Protein AF-A0A1F3X699-F1 (afdb_monomer)

Secondary structure (DSSP, 8-state):
---------------------------------------PPPPPPEEEEEEE-TT-TT-BTTTTSSSSEEEETTEEEEEEE-SSS-B--EETTSS-B---B-TT-EEEEEE-S-EEEEEE-TTT-TTTBEEEEEEEPP----PPPPPP-PPP---------------PPP-TT-EEEEEE-TTGGG-SS-SSSSSSEEEETTEEEEEEE-SSS-B--EETTSS-B---B-TT-EEEEEE-S-EEEEEE-SS---TT-EEEEEEE-

Foldseek 3Di:
DDDDDDDDDDDDDDDDDDDDDDDDDDDDDDPDDPDPPPDPPDPDQAEAEWEQAAPLQQPQAPRGPDAAAEEEARHKYKYFYQYQDWWWWAWPVRPDIPPIHHHGRMDIDHHRFFDKIKTFTPVRDNRGGIHIYGYDHDPPDDPPDPPDDDDDDDDDDDDDDDDPDDDDDAPQAAEAEWEQAEPNVPDQAARRPDAAAEDEANYKYKYFYCYQQWWWWAWPVRPDIPDIAHHGGMDIDTHNGAAKTKTATPVDPPPRRIGIYGYDD

Solvent-accessible surface area (backbone atoms only — not comparable to full-atom values): 16297 Å² total; per-residue (Å²): 135,84,90,82,80,88,83,85,86,82,87,92,80,91,89,85,85,90,78,89,85,87,86,82,94,73,94,74,91,71,96,80,78,78,88,74,76,73,76,74,76,77,75,76,79,47,74,46,81,37,48,27,45,67,73,28,87,66,43,18,58,53,18,42,45,70,57,69,36,76,45,44,46,54,29,29,41,32,42,33,29,59,20,91,58,74,43,40,55,27,34,76,86,64,86,44,68,60,54,84,29,47,60,75,31,71,44,73,53,68,40,72,56,52,34,78,47,51,29,22,20,80,88,66,35,59,86,24,20,21,40,36,40,35,26,38,74,69,88,74,83,72,78,78,76,76,77,83,86,78,85,88,83,85,84,84,89,85,84,90,78,86,80,76,72,78,78,78,72,75,58,75,65,38,77,45,81,44,58,36,49,66,63,51,95,78,51,92,55,62,46,60,50,66,67,66,34,81,42,44,46,36,25,27,41,31,44,33,28,63,14,91,58,63,40,33,55,26,33,76,82,64,85,45,67,58,55,80,33,45,57,76,33,69,46,73,51,66,39,79,50,59,46,76,51,46,29,31,30,82,81,47,89,56,93,47,49,37,36,31,41,30,28,40,129

Structure (mmCIF, N/CA/C/O backbone):
data_AF-A0A1F3X699-F1
#
_entry.id   AF-A0A1F3X699-F1
#
loop_
_atom_site.group_PDB
_atom_site.id
_atom_site.type_symbol
_atom_site.label_atom_id
_atom_site.label_alt_id
_atom_site.label_comp_id
_atom_site.label_asym_id
_atom_site.label_entity_id
_atom_site.label_seq_id
_atom_site.pdbx_PDB_ins_code
_atom_site.Cartn_x
_atom_site.Cartn_y
_atom_site.Cartn_z
_atom_site.occupancy
_atom_site.B_iso_or_equiv
_atom_site.auth_seq_id
_atom_site.auth_comp_id
_atom_site.auth_asym_id
_atom_site.auth_atom_id
_atom_site.pdbx_PDB_model_num
ATOM 1 N N . MET A 1 1 ? -5.443 -6.740 71.012 1.00 43.75 1 MET A N 1
ATOM 2 C CA . MET A 1 1 ? -6.367 -5.618 71.297 1.00 43.75 1 MET A CA 1
ATOM 3 C C . MET A 1 1 ? -7.448 -5.619 70.221 1.00 43.75 1 MET A C 1
ATOM 5 O O . MET A 1 1 ? -7.167 -6.036 69.109 1.00 43.75 1 MET A O 1
ATOM 9 N N . ARG A 1 2 ? -8.689 -5.322 70.602 1.00 45.56 2 ARG A N 1
ATOM 10 C CA . ARG A 1 2 ? -9.937 -5.766 69.959 1.00 45.56 2 ARG A CA 1
ATOM 11 C C . ARG A 1 2 ? -10.228 -5.116 68.597 1.00 45.56 2 ARG A C 1
ATOM 13 O O . ARG A 1 2 ? -9.990 -3.928 68.422 1.00 45.56 2 ARG A O 1
ATOM 20 N N . LEU A 1 3 ? -10.826 -5.915 67.703 1.00 45.59 3 LEU A N 1
ATOM 21 C CA . LEU A 1 3 ? -11.549 -5.487 66.502 1.00 45.59 3 LEU A CA 1
ATOM 22 C C . LEU A 1 3 ? -12.633 -4.455 66.853 1.00 45.59 3 LEU A C 1
ATOM 24 O O . LEU A 1 3 ? -13.361 -4.662 67.826 1.00 45.59 3 LEU A O 1
ATOM 28 N N . PHE A 1 4 ? -12.839 -3.449 65.997 1.00 51.88 4 PHE A N 1
ATOM 29 C CA . PHE A 1 4 ? -14.112 -2.730 65.933 1.00 51.88 4 PHE A CA 1
ATOM 30 C C . PHE A 1 4 ? -14.782 -2.895 64.569 1.00 51.88 4 PHE A C 1
ATOM 32 O O . PHE A 1 4 ? -14.181 -2.759 63.507 1.00 51.88 4 PHE A O 1
ATOM 39 N N . ARG A 1 5 ? -16.052 -3.286 64.679 1.00 54.12 5 ARG A N 1
ATOM 40 C CA . ARG A 1 5 ? -17.018 -3.636 63.644 1.00 54.12 5 ARG A CA 1
ATOM 41 C C . ARG A 1 5 ? -17.548 -2.402 62.905 1.00 54.12 5 ARG A C 1
ATOM 43 O O . ARG A 1 5 ? -17.721 -1.343 63.498 1.00 54.12 5 ARG A O 1
ATOM 50 N N . ARG A 1 6 ? -17.919 -2.642 61.643 1.00 56.91 6 ARG A N 1
ATOM 51 C CA . ARG A 1 6 ? -18.901 -1.904 60.826 1.00 56.91 6 ARG A CA 1
ATOM 52 C C . ARG A 1 6 ? -20.195 -1.585 61.592 1.00 56.91 6 ARG A C 1
ATOM 54 O O . ARG A 1 6 ? -20.671 -2.443 62.332 1.00 56.91 6 ARG A O 1
ATOM 61 N N . CYS A 1 7 ? -20.843 -0.469 61.248 1.00 48.25 7 CYS A N 1
ATOM 62 C CA . CYS A 1 7 ? -22.294 -0.454 61.030 1.00 48.25 7 CYS A CA 1
ATOM 63 C C . CYS A 1 7 ? -22.717 0.740 60.154 1.00 48.25 7 CYS A C 1
ATOM 65 O O . CYS A 1 7 ? -22.530 1.891 60.534 1.00 48.25 7 CYS A O 1
ATOM 67 N N . LEU A 1 8 ? -23.286 0.428 58.991 1.00 49.09 8 LEU A N 1
ATOM 68 C CA . LEU A 1 8 ? -24.139 1.295 58.180 1.00 49.09 8 LEU A CA 1
ATOM 69 C C . LEU A 1 8 ? -25.596 0.937 58.533 1.00 49.09 8 LEU A C 1
ATOM 71 O O . LEU A 1 8 ? -25.882 -0.249 58.719 1.00 49.09 8 LEU A O 1
ATOM 75 N N . PRO A 1 9 ? -26.524 1.897 58.542 1.00 56.22 9 PRO A N 1
ATOM 76 C CA . PRO A 1 9 ? -27.848 1.672 57.959 1.00 56.22 9 PRO A CA 1
ATOM 77 C C . PRO A 1 9 ? -28.148 2.815 56.967 1.00 56.22 9 PRO A C 1
ATOM 79 O O . PRO A 1 9 ? -27.576 3.892 57.072 1.00 56.22 9 PRO A O 1
ATOM 82 N N . GLY A 1 10 ? -28.977 2.690 55.940 1.00 43.31 10 GLY A N 1
ATOM 83 C CA . GLY A 1 10 ? -30.126 1.818 55.733 1.00 43.31 10 GLY A CA 1
ATOM 84 C C . GLY A 1 10 ? -31.194 2.675 55.039 1.00 43.31 10 GLY A C 1
ATOM 85 O O . GLY A 1 10 ? -31.438 3.803 55.447 1.00 43.31 10 GLY A O 1
ATOM 86 N N . PHE A 1 11 ? -31.727 2.156 53.940 1.00 45.09 11 PHE A N 1
ATOM 87 C CA . PHE A 1 11 ? -32.544 2.801 52.905 1.00 45.09 11 PHE A CA 1
ATOM 88 C C . PHE A 1 11 ? -34.035 2.987 53.297 1.00 45.09 11 PHE A C 1
ATOM 90 O O . PHE A 1 11 ? -34.457 2.457 54.320 1.00 45.09 11 PHE A O 1
ATOM 97 N N . LEU A 1 12 ? -34.806 3.591 52.369 1.00 41.25 12 LEU A N 1
ATOM 98 C CA . LEU A 1 12 ? -36.282 3.646 52.172 1.00 41.25 12 LEU A CA 1
ATOM 99 C C . LEU A 1 12 ? -37.040 4.896 52.672 1.00 41.25 12 LEU A C 1
ATOM 101 O O . LEU A 1 12 ? -36.742 5.412 53.737 1.00 41.25 12 LEU A O 1
ATOM 105 N N . LEU A 1 13 ? -38.153 5.347 52.070 1.00 37.81 13 LEU A N 1
ATOM 106 C CA . LEU A 1 13 ? -38.660 5.491 50.686 1.00 37.81 13 LEU A CA 1
ATOM 107 C C . LEU A 1 13 ? -39.997 6.281 50.814 1.00 37.81 13 LEU A C 1
ATOM 109 O O . LEU A 1 13 ? -40.816 5.935 51.657 1.00 37.81 13 LEU A O 1
ATOM 113 N N . THR A 1 14 ? -40.175 7.326 49.995 1.00 44.59 14 THR A N 1
ATOM 114 C CA . THR A 1 14 ? -41.406 7.938 49.410 1.00 44.59 14 THR A CA 1
ATOM 115 C C . THR A 1 14 ? -42.789 7.916 50.096 1.00 44.59 14 THR A C 1
ATOM 117 O O . THR A 1 14 ? -43.320 6.850 50.388 1.00 44.59 14 THR A O 1
ATOM 120 N N . ALA A 1 15 ? -43.484 9.069 50.044 1.00 35.66 15 ALA A N 1
ATOM 121 C CA . ALA A 1 15 ? -44.843 9.207 49.475 1.00 35.66 15 ALA A CA 1
ATOM 122 C C . ALA A 1 15 ? -45.236 10.697 49.309 1.00 35.66 15 ALA A C 1
ATOM 124 O O . ALA A 1 15 ? -45.305 11.420 50.299 1.00 35.66 15 ALA A O 1
ATOM 125 N N . MET A 1 16 ? -45.552 11.158 48.089 1.00 42.12 16 MET A N 1
ATOM 126 C CA . MET A 1 16 ? -46.335 12.388 47.886 1.00 42.12 16 MET A CA 1
ATOM 127 C C . MET A 1 16 ? -47.361 12.231 46.752 1.00 42.12 16 MET A C 1
ATOM 129 O O . MET A 1 16 ? -47.028 12.049 45.588 1.00 42.12 16 MET A O 1
ATOM 133 N N . LEU A 1 17 ? -48.608 12.246 47.220 1.00 44.84 17 LEU A N 1
ATOM 134 C CA . LEU A 1 17 ? -49.913 12.608 46.669 1.00 44.84 17 LEU A CA 1
ATOM 135 C C . LEU A 1 17 ? -50.069 12.971 45.174 1.00 44.84 17 LEU A C 1
ATOM 137 O O . LEU A 1 17 ? -49.459 13.901 44.655 1.00 44.84 17 LEU A O 1
ATOM 141 N N . VAL A 1 18 ? -51.036 12.285 44.557 1.00 45.62 18 VAL A N 1
ATOM 142 C CA . VAL A 1 18 ? -51.640 12.524 43.238 1.00 45.62 18 VAL A CA 1
ATOM 143 C C . VAL A 1 18 ? -52.656 13.669 43.308 1.00 45.62 18 VAL A C 1
ATOM 145 O O . VAL A 1 18 ? -53.496 13.680 44.206 1.00 45.62 18 VAL A O 1
ATOM 148 N N . LEU A 1 19 ? -52.676 14.545 42.299 1.00 43.56 19 LEU A N 1
ATOM 149 C CA . LEU A 1 19 ? -53.891 15.249 41.881 1.00 43.56 19 LEU A CA 1
ATOM 150 C C . LEU A 1 19 ? -54.056 15.120 40.365 1.00 43.56 19 LEU A C 1
ATOM 152 O O . LEU A 1 19 ? -53.201 15.535 39.586 1.00 43.56 19 LEU A O 1
ATOM 156 N N . ALA A 1 20 ? -55.172 14.509 39.978 1.00 44.53 20 ALA A N 1
ATOM 157 C CA . ALA A 1 20 ? -55.678 14.466 38.620 1.00 44.53 20 ALA A CA 1
ATOM 158 C C . ALA A 1 20 ? -56.293 15.823 38.248 1.00 44.53 20 ALA A C 1
ATOM 160 O O . ALA A 1 20 ? -56.991 16.425 39.065 1.00 44.53 20 ALA A O 1
ATOM 161 N N . ASN A 1 21 ? -56.108 16.256 37.001 1.00 40.91 21 ASN A N 1
ATOM 162 C CA . ASN A 1 21 ? -56.998 17.227 36.376 1.00 40.91 21 ASN A CA 1
ATOM 163 C C . ASN A 1 21 ? -57.367 16.751 34.966 1.00 40.91 21 ASN A C 1
ATOM 165 O O . ASN A 1 21 ? -56.495 16.419 34.167 1.00 40.91 21 ASN A O 1
ATOM 169 N N . CYS A 1 22 ? -58.672 16.693 34.708 1.00 53.81 22 CYS A N 1
ATOM 170 C CA . CYS A 1 22 ? -59.282 16.342 33.430 1.00 53.81 22 CYS A CA 1
ATOM 171 C C . CYS A 1 22 ? -59.642 17.614 32.653 1.00 53.81 22 CYS A C 1
ATOM 173 O O . CYS A 1 22 ? -60.060 18.596 33.264 1.00 53.81 22 CYS A O 1
ATOM 175 N N . GLY A 1 23 ? -59.627 17.540 31.320 1.00 37.41 23 GLY A N 1
ATOM 176 C CA . GLY A 1 23 ? -60.547 18.325 30.494 1.00 37.41 23 GLY A CA 1
ATOM 177 C C . GLY A 1 23 ? -59.982 18.839 29.172 1.00 37.41 23 GLY A C 1
ATOM 178 O O . GLY A 1 23 ? -59.090 19.679 29.175 1.00 37.41 23 GLY A O 1
ATOM 179 N N . GLY A 1 24 ? -60.613 18.422 28.068 1.00 38.22 24 GLY A N 1
ATOM 180 C CA . GLY A 1 24 ? -60.841 19.302 26.918 1.00 38.22 24 GLY A CA 1
ATOM 181 C C . GLY A 1 24 ? -60.379 18.785 25.560 1.00 38.22 24 GLY A C 1
ATOM 182 O O . GLY A 1 24 ? -59.315 19.173 25.093 1.00 38.22 24 GLY A O 1
ATOM 183 N N . ASP A 1 25 ? -61.229 18.001 24.894 1.00 48.62 25 ASP A N 1
ATOM 184 C CA . ASP A 1 25 ? -61.185 17.786 23.446 1.00 48.62 25 ASP A CA 1
ATOM 185 C C . ASP A 1 25 ? -61.426 19.104 22.693 1.00 48.62 25 ASP A C 1
ATOM 187 O O . ASP A 1 25 ? -62.494 19.711 22.807 1.00 48.62 25 ASP A O 1
ATOM 191 N N . VAL A 1 26 ? -60.466 19.515 21.862 1.00 45.91 26 VAL A N 1
ATOM 192 C CA . VAL A 1 26 ? -60.706 20.440 20.748 1.00 45.91 26 VAL A CA 1
ATOM 193 C C . VAL A 1 26 ? -60.038 19.866 19.508 1.00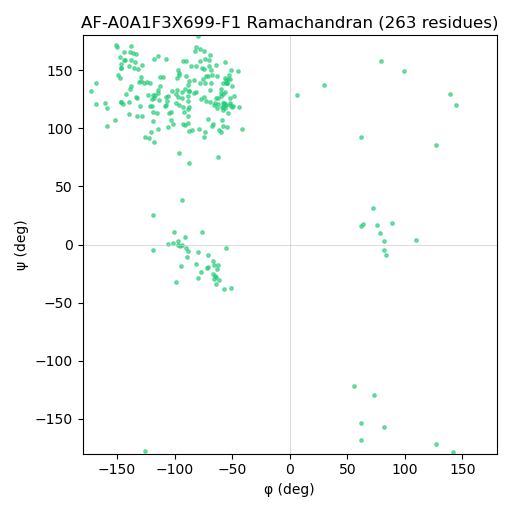 45.91 26 VAL A C 1
ATOM 195 O O . VAL A 1 26 ? -58.817 19.829 19.385 1.00 45.91 26 VAL A O 1
ATOM 198 N N . VAL A 1 27 ? -60.876 19.434 18.570 1.00 51.06 27 VAL A N 1
ATOM 199 C CA . VAL A 1 27 ? -60.492 19.117 17.197 1.00 51.06 27 VAL A CA 1
ATOM 200 C C . VAL A 1 27 ? -60.076 20.423 16.521 1.00 51.06 27 VAL A C 1
ATOM 202 O O . VAL A 1 27 ? -60.929 21.226 16.146 1.00 51.06 27 VAL A O 1
ATOM 205 N N . GLN A 1 28 ? -58.773 20.642 16.356 1.00 38.31 28 GLN A N 1
ATOM 206 C CA . GLN A 1 28 ? -58.257 21.569 15.352 1.00 38.31 28 GLN A CA 1
ATOM 207 C C . GLN A 1 28 ? -57.469 20.779 14.316 1.00 38.31 28 GLN A C 1
ATOM 209 O O . GLN A 1 28 ? -56.323 20.389 14.507 1.00 38.31 28 GLN A O 1
ATOM 214 N N . ASN A 1 29 ? -58.155 20.531 13.205 1.00 47.22 29 ASN A N 1
ATOM 215 C CA . ASN A 1 29 ? -57.548 20.205 11.934 1.00 47.22 29 ASN A CA 1
ATOM 216 C C . ASN A 1 29 ? -56.806 21.453 11.431 1.00 47.22 29 ASN A C 1
ATOM 218 O O . ASN A 1 29 ? -57.437 22.384 10.931 1.00 47.22 29 ASN A O 1
ATOM 222 N N . THR A 1 30 ? -55.483 21.470 11.572 1.00 37.91 30 THR A N 1
ATOM 223 C CA . THR A 1 30 ? -54.604 22.406 10.865 1.00 37.91 30 THR A CA 1
ATOM 224 C C . THR A 1 30 ? -53.591 21.608 10.060 1.00 37.91 30 THR A C 1
ATOM 226 O O . THR A 1 30 ? -52.520 21.246 10.542 1.00 37.91 30 THR A O 1
ATOM 229 N N . ASN A 1 31 ? -53.960 21.341 8.809 1.00 47.88 31 ASN A N 1
ATOM 230 C CA . ASN A 1 31 ? -53.023 21.062 7.730 1.00 47.88 31 ASN A CA 1
ATOM 231 C C . ASN A 1 31 ? -52.093 22.274 7.561 1.00 47.88 31 ASN A C 1
ATOM 233 O O . ASN A 1 31 ? -52.469 23.231 6.890 1.00 47.88 31 ASN A O 1
ATOM 237 N N . THR A 1 32 ? -50.903 22.227 8.157 1.00 47.75 32 THR A N 1
ATOM 238 C CA . THR A 1 32 ? -49.747 23.059 7.783 1.00 47.75 32 THR A CA 1
ATOM 239 C C . THR A 1 32 ? -48.460 22.403 8.279 1.00 47.75 32 THR A C 1
ATOM 241 O O . THR A 1 32 ? -48.118 22.515 9.453 1.00 47.75 32 THR A O 1
ATOM 244 N N . GLY A 1 33 ? -47.734 21.761 7.369 1.00 39.28 33 GLY A N 1
ATOM 245 C CA . GLY A 1 33 ? -46.325 21.409 7.517 1.00 39.28 33 GLY A CA 1
ATOM 246 C C . GLY A 1 33 ? -45.750 21.152 6.121 1.00 39.28 33 GLY A C 1
ATOM 247 O O . GLY A 1 33 ? -46.336 20.339 5.406 1.00 39.28 33 GLY A O 1
ATOM 248 N N . PRO A 1 34 ? -44.708 21.876 5.673 1.00 50.81 34 PRO A N 1
ATOM 249 C CA . PRO A 1 34 ? -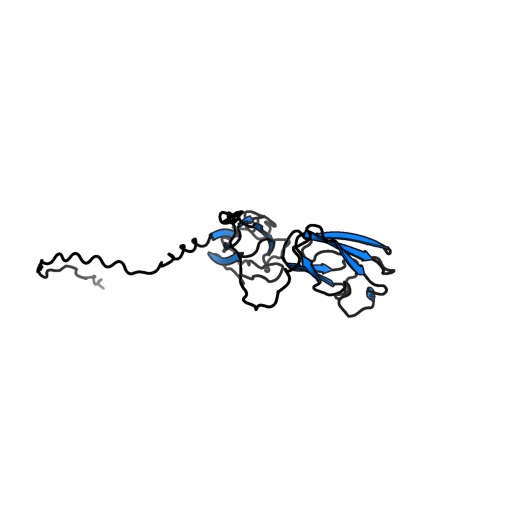43.992 21.513 4.458 1.00 50.81 34 PRO A CA 1
ATOM 250 C C . PRO A 1 34 ? -43.226 20.213 4.718 1.00 50.81 34 PRO A C 1
ATOM 252 O O . PRO A 1 34 ? -42.844 19.953 5.857 1.00 50.81 34 PRO A O 1
ATOM 255 N N . ASP A 1 35 ? -43.032 19.419 3.670 1.00 46.97 35 ASP A N 1
ATOM 256 C CA . ASP A 1 35 ? -42.268 18.174 3.664 1.00 46.97 35 ASP A CA 1
ATOM 257 C C . ASP A 1 35 ? -40.961 18.284 4.471 1.00 46.97 35 ASP A C 1
ATOM 259 O O . ASP A 1 35 ? -39.944 18.789 3.993 1.00 46.97 35 ASP A O 1
ATOM 263 N N . GLU A 1 36 ? -40.981 17.784 5.707 1.00 50.12 36 GLU A N 1
ATOM 264 C CA . GLU A 1 36 ? -39.773 17.385 6.413 1.00 50.12 36 GLU A CA 1
ATOM 265 C C . GLU A 1 36 ? -39.351 16.072 5.759 1.00 50.12 36 GLU A C 1
ATOM 267 O O . GLU A 1 36 ? -39.871 15.000 6.073 1.00 50.12 36 GLU A O 1
ATOM 272 N N . ALA A 1 37 ? -38.480 16.176 4.753 1.00 50.44 37 ALA A N 1
ATOM 273 C CA . ALA A 1 37 ? -37.758 15.030 4.234 1.00 50.44 37 ALA A CA 1
ATOM 274 C C . ALA A 1 37 ? -37.054 14.382 5.429 1.00 50.44 37 ALA A C 1
ATOM 276 O O . ALA A 1 37 ? -36.055 14.906 5.919 1.00 50.44 37 ALA A O 1
ATOM 277 N N . GLY A 1 38 ? -37.641 13.296 5.939 1.00 42.19 38 GLY A N 1
ATOM 278 C CA . GLY A 1 38 ? -37.075 12.532 7.035 1.00 42.19 38 GLY A CA 1
ATOM 279 C C . GLY A 1 38 ? -35.640 12.189 6.678 1.00 42.19 38 GLY A C 1
ATOM 280 O O . GLY A 1 38 ? -35.385 11.573 5.643 1.00 42.19 38 GLY A O 1
ATOM 281 N N . GLU A 1 39 ? -34.710 12.648 7.506 1.00 44.06 39 GLU A N 1
ATOM 282 C CA . GLU A 1 39 ? -33.303 12.305 7.399 1.00 44.06 39 GLU A CA 1
ATOM 283 C C . GLU A 1 39 ? -33.214 10.778 7.392 1.00 44.06 39 GLU A C 1
ATOM 285 O O . GLU A 1 39 ? -33.609 10.114 8.356 1.00 44.06 39 GLU A O 1
ATOM 290 N N . VAL A 1 40 ? -32.801 10.206 6.258 1.00 49.16 40 VAL A N 1
ATOM 291 C CA . VAL A 1 40 ? -32.580 8.764 6.162 1.00 49.16 40 VAL A CA 1
ATOM 292 C C . VAL A 1 40 ? -31.544 8.446 7.238 1.00 49.16 40 VAL A C 1
ATOM 294 O O . VAL A 1 40 ? -30.459 9.029 7.190 1.00 49.16 40 VAL A O 1
ATOM 297 N N . PRO A 1 41 ? -31.858 7.605 8.242 1.00 47.84 41 PRO A N 1
ATOM 298 C CA . PRO A 1 41 ? -30.926 7.350 9.325 1.00 47.84 41 PRO A CA 1
ATOM 299 C C . PRO A 1 41 ? -29.630 6.823 8.718 1.00 47.84 41 PRO A C 1
ATOM 301 O O . PRO A 1 41 ? -29.645 5.821 8.000 1.00 47.84 41 PRO A O 1
ATOM 304 N N . ASN A 1 42 ? -28.528 7.531 8.980 1.00 50.69 42 ASN A N 1
ATOM 305 C CA . ASN A 1 42 ? -27.202 7.114 8.549 1.00 50.69 42 ASN A CA 1
ATOM 306 C C . ASN A 1 42 ? -26.994 5.661 9.010 1.00 50.69 42 ASN A C 1
ATOM 308 O O . ASN A 1 42 ? -27.149 5.400 10.212 1.00 50.69 42 ASN A O 1
ATOM 312 N N . PRO A 1 43 ? -26.716 4.705 8.103 1.00 58.78 43 PRO A N 1
ATOM 313 C CA . PRO A 1 43 ? -26.476 3.332 8.511 1.00 58.78 43 PRO A CA 1
ATOM 314 C C . PRO A 1 43 ? -25.363 3.304 9.560 1.00 58.78 43 PRO A C 1
ATOM 316 O O . PRO A 1 43 ? -24.387 4.054 9.480 1.00 58.78 43 PRO A O 1
ATOM 319 N N . ALA A 1 44 ? -25.541 2.472 10.587 1.00 57.69 44 ALA A N 1
ATOM 320 C CA . ALA A 1 44 ? -24.531 2.313 11.622 1.00 57.69 44 ALA A CA 1
ATOM 321 C C . ALA A 1 44 ? -23.191 1.916 10.970 1.00 57.69 44 ALA A C 1
ATOM 323 O O . ALA A 1 44 ? -23.201 1.096 10.048 1.00 57.69 44 ALA A O 1
ATOM 324 N N . PRO A 1 45 ? -22.054 2.473 11.425 1.00 69.38 45 PRO A N 1
ATOM 325 C CA . PRO A 1 45 ? -20.755 2.152 10.847 1.00 69.38 45 PRO A CA 1
ATOM 326 C C . PRO A 1 45 ? -20.497 0.645 10.935 1.00 69.38 45 PRO A C 1
ATOM 328 O O . PRO A 1 45 ? -20.652 0.040 12.000 1.00 69.38 45 PRO A O 1
ATOM 331 N N . ILE A 1 46 ? -20.120 0.037 9.809 1.00 82.88 46 ILE A N 1
ATOM 332 C CA . ILE A 1 46 ? -19.747 -1.377 9.747 1.00 82.88 46 ILE A CA 1
ATOM 333 C C . ILE A 1 46 ? -18.381 -1.513 10.418 1.00 82.88 46 ILE A C 1
ATOM 335 O O . ILE A 1 46 ? -17.431 -0.848 10.012 1.00 82.88 46 ILE A O 1
ATOM 339 N N . VAL A 1 47 ? -18.275 -2.359 11.447 1.00 91.81 47 VAL A N 1
ATOM 340 C CA . VAL A 1 47 ? -17.017 -2.597 12.170 1.00 91.81 47 VAL A CA 1
ATOM 341 C C . VAL A 1 47 ? -16.591 -4.053 12.023 1.00 91.81 47 VAL A C 1
ATOM 343 O O . VAL A 1 47 ? -17.349 -4.960 12.366 1.00 91.81 47 VAL A O 1
ATOM 346 N N . VAL A 1 48 ? -15.360 -4.276 11.564 1.00 91.69 48 VAL A N 1
ATOM 347 C CA . VAL A 1 48 ? -14.726 -5.598 11.468 1.00 91.69 48 VAL A CA 1
ATOM 348 C C . VAL A 1 48 ? -13.537 -5.655 12.420 1.00 91.69 48 VAL A C 1
ATOM 350 O O . VAL A 1 48 ? -12.693 -4.765 12.414 1.00 91.69 48 VAL A O 1
ATOM 353 N N . ASN A 1 49 ? -13.453 -6.704 13.239 1.00 93.62 49 ASN A N 1
ATOM 354 C CA . ASN A 1 49 ? -12.346 -6.881 14.178 1.00 93.62 49 ASN A CA 1
ATOM 355 C C . ASN A 1 49 ? -11.288 -7.828 13.608 1.00 93.62 49 ASN A C 1
ATOM 357 O O . ASN A 1 49 ? -11.606 -8.929 13.161 1.00 93.62 49 ASN A O 1
ATOM 361 N N . VAL A 1 50 ? -10.029 -7.420 13.710 1.00 96.56 50 VAL A N 1
ATOM 362 C CA . VAL A 1 50 ? -8.843 -8.195 13.357 1.00 96.56 50 VAL A CA 1
ATOM 363 C C . VAL A 1 50 ? -8.044 -8.476 14.626 1.00 96.56 50 VAL A C 1
ATOM 365 O O . VAL A 1 50 ? -7.811 -7.583 15.437 1.00 96.56 50 VAL A O 1
ATOM 368 N N . SER A 1 51 ? -7.614 -9.721 14.814 1.00 95.81 51 SER A N 1
ATOM 369 C CA . SER A 1 51 ? -6.777 -10.110 15.952 1.00 95.81 51 SER A CA 1
ATOM 370 C C . SER A 1 51 ? -5.329 -10.259 15.506 1.00 95.81 51 SER A C 1
ATOM 372 O O . SER A 1 51 ? -5.065 -10.976 14.545 1.00 95.81 51 SER A O 1
ATOM 374 N N . ILE A 1 52 ? -4.401 -9.670 16.259 1.00 97.88 52 ILE A N 1
ATOM 375 C CA . ILE A 1 52 ? -2.986 -10.060 16.259 1.00 97.88 52 ILE A CA 1
ATOM 376 C C . ILE A 1 52 ? -2.866 -11.172 17.313 1.00 97.88 52 ILE A C 1
ATOM 378 O O . ILE A 1 52 ? -3.059 -10.880 18.495 1.00 97.88 52 ILE A O 1
ATOM 382 N N . PRO A 1 53 ? -2.738 -12.455 16.929 1.00 95.88 53 PRO A N 1
ATOM 383 C CA . PRO A 1 53 ? -2.813 -13.574 17.867 1.00 95.88 53 PRO A CA 1
ATOM 384 C C . PRO A 1 53 ? -1.514 -13.748 18.665 1.00 95.88 53 PRO A C 1
ATOM 386 O O . PRO A 1 53 ? -0.479 -13.204 18.304 1.00 95.88 53 PRO A O 1
ATOM 389 N N . ALA A 1 54 ? -1.551 -14.573 19.714 1.00 95.31 54 ALA A N 1
ATOM 390 C CA . ALA A 1 54 ? -0.345 -14.965 20.442 1.00 95.31 54 ALA A CA 1
ATOM 391 C C . ALA A 1 54 ? 0.706 -15.604 19.517 1.00 95.31 54 ALA A C 1
ATOM 393 O O . ALA A 1 54 ? 0.387 -16.521 18.753 1.00 95.31 54 ALA A O 1
ATOM 394 N N . GLY A 1 55 ? 1.954 -15.145 19.623 1.00 93.25 55 GLY A N 1
ATOM 395 C CA . GLY A 1 55 ? 3.064 -15.597 18.788 1.00 93.25 55 GLY A CA 1
ATOM 396 C C . GLY A 1 55 ? 2.991 -15.095 17.345 1.00 93.25 55 GLY A C 1
ATOM 397 O O . GLY A 1 55 ? 3.426 -15.808 16.442 1.00 93.25 55 GLY A O 1
ATOM 398 N N . ALA A 1 56 ? 2.435 -13.902 17.106 1.00 94.44 56 ALA A N 1
ATOM 399 C CA . ALA A 1 56 ? 2.279 -13.358 15.759 1.00 94.44 56 ALA A CA 1
ATOM 400 C C . ALA A 1 56 ? 3.621 -13.076 15.065 1.00 94.44 56 ALA A C 1
ATOM 402 O O . ALA A 1 56 ? 3.700 -13.153 13.835 1.00 94.44 56 ALA A O 1
ATOM 403 N N . THR A 1 57 ? 4.680 -12.800 15.835 1.00 90.44 57 THR A N 1
ATOM 404 C CA . THR A 1 57 ? 6.044 -12.609 15.327 1.00 90.44 57 THR A CA 1
ATOM 405 C C . THR A 1 57 ? 6.538 -13.881 14.629 1.00 90.44 57 THR A C 1
ATOM 407 O O . THR A 1 57 ? 6.999 -14.822 15.272 1.00 90.44 57 THR A O 1
ATOM 410 N N . GLY A 1 58 ? 6.448 -13.909 13.297 1.00 81.56 58 GLY A N 1
ATOM 411 C CA . GLY A 1 58 ? 6.861 -15.044 12.463 1.00 81.56 58 GLY A CA 1
ATOM 412 C C . GLY A 1 58 ? 5.716 -15.813 11.801 1.00 81.56 58 GLY A C 1
ATOM 413 O O . GLY A 1 58 ? 5.972 -16.796 11.109 1.00 81.56 58 GLY A O 1
ATOM 414 N N . LEU A 1 59 ? 4.465 -15.370 11.960 1.00 84.06 59 LEU A N 1
ATOM 415 C CA . LEU A 1 59 ? 3.330 -15.931 11.218 1.00 84.06 59 LEU A CA 1
ATOM 416 C C . LEU A 1 59 ? 3.212 -15.384 9.784 1.00 84.06 59 LEU A C 1
ATOM 418 O O . LEU A 1 59 ? 2.364 -15.856 9.022 1.00 84.06 59 LEU A O 1
ATOM 422 N N . GLY A 1 60 ? 4.035 -14.401 9.403 1.00 85.69 60 GLY A N 1
ATOM 423 C CA . GLY A 1 60 ? 4.024 -13.792 8.076 1.00 85.69 60 GLY A CA 1
ATOM 424 C C . GLY A 1 60 ? 2.638 -13.250 7.738 1.00 85.69 60 GLY A C 1
ATOM 425 O O . GLY A 1 60 ? 2.059 -12.473 8.497 1.00 85.69 60 GLY A O 1
ATOM 426 N N . ALA A 1 61 ? 2.068 -13.737 6.636 1.00 77.38 61 ALA A N 1
ATOM 427 C CA . ALA A 1 61 ? 0.734 -13.370 6.170 1.00 77.38 61 ALA A CA 1
ATOM 428 C C . ALA A 1 61 ? -0.408 -13.748 7.137 1.00 77.38 61 ALA A C 1
ATOM 430 O O . ALA A 1 61 ? -1.509 -13.232 6.988 1.00 77.38 61 ALA A O 1
ATOM 431 N N . GLN A 1 62 ? -0.185 -14.647 8.102 1.00 84.62 62 GLN A N 1
ATOM 432 C CA . GLN A 1 62 ? -1.205 -15.062 9.079 1.00 84.62 62 GLN A CA 1
ATOM 433 C C . GLN A 1 62 ? -1.142 -14.254 10.389 1.00 84.62 62 GLN A C 1
ATOM 435 O O . GLN A 1 62 ? -1.949 -14.473 11.293 1.00 84.62 62 GLN A O 1
ATOM 440 N N . AL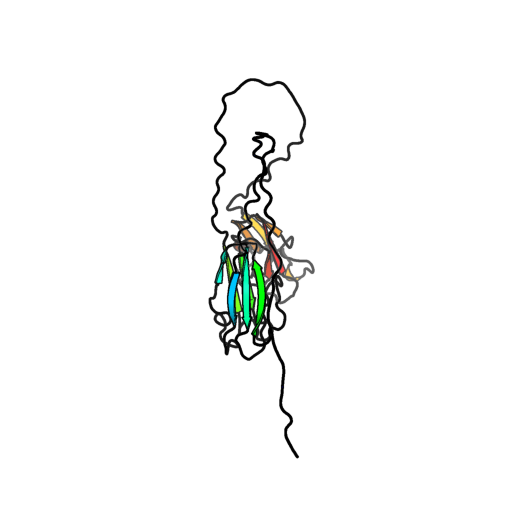A A 1 63 ? -0.203 -13.308 10.506 1.00 91.88 63 ALA A N 1
ATOM 441 C CA . ALA A 1 63 ? 0.021 -12.516 11.717 1.00 91.88 63 ALA A CA 1
ATOM 442 C C . ALA A 1 63 ? -1.144 -11.577 12.083 1.00 91.88 63 ALA A C 1
ATOM 444 O O . ALA A 1 63 ? -1.246 -11.140 13.225 1.00 91.88 63 ALA A O 1
ATOM 445 N N . TYR A 1 64 ? -2.040 -11.300 11.133 1.00 95.06 64 TYR A N 1
ATOM 446 C CA . TYR A 1 64 ? -3.251 -10.501 11.333 1.00 95.06 64 TYR A CA 1
ATOM 447 C C . TYR A 1 64 ? -4.531 -11.309 11.055 1.00 95.06 64 TYR A C 1
ATOM 449 O O . TYR A 1 64 ? -5.565 -10.748 10.705 1.00 95.06 64 TYR A O 1
ATOM 457 N N . GLY A 1 65 ? -4.483 -12.638 11.183 1.00 89.44 65 GLY A N 1
ATOM 458 C CA . GLY A 1 65 ? -5.634 -13.503 10.921 1.00 89.44 65 GLY A CA 1
ATOM 459 C C . GLY A 1 65 ? -5.951 -13.635 9.429 1.00 89.44 65 GLY A C 1
ATOM 460 O O . GLY A 1 65 ? -5.070 -13.974 8.641 1.00 89.44 65 GLY A O 1
ATOM 461 N N . THR A 1 66 ? -7.217 -13.426 9.048 1.00 84.31 66 THR A N 1
ATOM 462 C CA . THR A 1 66 ? -7.670 -13.538 7.651 1.00 84.31 66 THR A CA 1
ATOM 463 C C . THR A 1 66 ? -6.893 -12.580 6.754 1.00 84.31 66 THR A C 1
ATOM 465 O O . THR A 1 66 ? -6.932 -11.370 6.963 1.00 84.31 66 THR A O 1
ATOM 468 N N . ASN A 1 67 ? -6.226 -13.124 5.736 1.00 82.31 67 ASN A N 1
ATOM 469 C CA . ASN A 1 67 ? -5.414 -12.352 4.805 1.00 82.31 67 ASN A CA 1
ATOM 470 C C . ASN A 1 67 ? -5.505 -12.939 3.377 1.00 82.31 67 ASN A C 1
ATOM 472 O O . ASN A 1 67 ? -5.159 -14.113 3.203 1.00 82.31 67 ASN A O 1
ATOM 476 N N . PRO A 1 68 ? -5.961 -12.170 2.367 1.00 87.50 68 PRO A N 1
ATOM 477 C CA . PRO A 1 68 ? -6.500 -10.812 2.486 1.00 87.50 68 PRO A CA 1
ATOM 478 C C . PRO A 1 68 ? -7.835 -10.782 3.244 1.00 87.50 68 PRO A C 1
ATOM 480 O O . PRO A 1 68 ? -8.650 -11.699 3.127 1.00 87.50 68 PRO A O 1
ATOM 483 N N . LEU A 1 69 ? -8.076 -9.712 4.002 1.00 86.94 69 LEU A N 1
ATOM 484 C CA . LEU A 1 69 ? -9.393 -9.404 4.553 1.00 86.94 69 LEU A CA 1
ATOM 485 C C . LEU A 1 69 ? -10.169 -8.559 3.537 1.00 86.94 69 LEU A C 1
ATOM 487 O O . LEU A 1 69 ? -9.771 -7.439 3.228 1.00 86.94 69 LEU A O 1
ATOM 491 N N . ILE A 1 70 ? -11.280 -9.096 3.037 1.00 82.81 70 ILE A N 1
ATOM 492 C CA . ILE A 1 70 ? -12.164 -8.408 2.089 1.00 82.81 70 ILE A CA 1
ATOM 493 C C . ILE A 1 70 ? -13.275 -7.702 2.872 1.00 82.81 70 ILE A C 1
ATOM 495 O O . ILE A 1 70 ? -13.959 -8.338 3.677 1.00 82.81 70 ILE A O 1
ATOM 499 N N . ILE A 1 71 ? -13.446 -6.402 2.641 1.00 87.38 71 ILE A N 1
ATOM 500 C CA . ILE A 1 71 ? -14.475 -5.552 3.256 1.00 87.38 71 ILE A CA 1
ATOM 501 C C . ILE A 1 71 ? -15.107 -4.640 2.210 1.00 87.38 71 ILE A C 1
ATOM 503 O O . ILE A 1 71 ? -14.539 -4.420 1.145 1.00 87.38 71 ILE A O 1
ATOM 507 N N . SER A 1 72 ? -16.244 -4.050 2.548 1.00 82.44 72 SER A N 1
ATOM 508 C CA . SER A 1 72 ? -16.884 -3.041 1.711 1.00 82.44 72 SER A CA 1
ATOM 509 C C . SER A 1 72 ? -16.454 -1.627 2.102 1.00 82.44 72 SER A C 1
ATOM 511 O O . SER A 1 72 ? -16.025 -1.397 3.241 1.00 82.44 72 SER A O 1
ATOM 513 N N . ILE A 1 73 ? -16.582 -0.664 1.185 1.00 83.50 73 ILE A N 1
ATOM 514 C CA . ILE A 1 73 ? -16.336 0.755 1.483 1.00 83.50 73 ILE A CA 1
ATOM 515 C C . ILE A 1 73 ? -17.101 1.222 2.731 1.00 83.50 73 ILE A C 1
ATOM 517 O O . ILE A 1 73 ? -18.188 0.748 3.053 1.00 83.50 73 ILE A O 1
ATOM 521 N N . ASN A 1 74 ? -16.525 2.194 3.431 1.00 83.06 74 ASN A N 1
ATOM 522 C CA . ASN A 1 74 ? -16.991 2.735 4.709 1.00 83.06 74 ASN A CA 1
ATOM 523 C C . ASN A 1 74 ? -16.987 1.735 5.879 1.00 83.06 74 ASN A C 1
ATOM 525 O O . ASN A 1 74 ? -17.596 1.996 6.918 1.00 83.06 74 ASN A O 1
ATOM 529 N N . THR A 1 75 ? -16.250 0.628 5.757 1.00 86.62 75 THR A N 1
ATOM 530 C CA . THR A 1 75 ? -15.982 -0.280 6.877 1.00 86.62 75 THR A CA 1
ATOM 531 C C . THR A 1 75 ? -14.839 0.247 7.747 1.00 86.62 75 THR A C 1
ATOM 533 O O . THR A 1 75 ? -13.759 0.587 7.260 1.00 86.62 75 THR A O 1
ATOM 536 N N . THR A 1 76 ? -15.056 0.275 9.061 1.00 95.12 76 THR A N 1
ATOM 537 C CA . THR A 1 76 ? -14.014 0.467 10.072 1.00 95.12 76 THR A CA 1
ATOM 538 C C . THR A 1 76 ? -13.408 -0.880 10.446 1.00 95.12 76 THR A C 1
ATOM 540 O O . THR A 1 76 ? -14.090 -1.750 10.985 1.00 95.12 76 THR A O 1
ATOM 543 N N . VAL A 1 77 ? -12.111 -1.055 10.214 1.00 97.81 77 VAL A N 1
ATOM 544 C CA . VAL A 1 77 ? -11.368 -2.214 10.718 1.00 97.81 77 VAL A CA 1
ATOM 545 C C . VAL A 1 77 ? -10.738 -1.844 12.052 1.00 97.81 77 VAL A C 1
ATOM 547 O O . VAL A 1 77 ? -10.112 -0.793 12.163 1.00 97.81 77 VAL A O 1
ATOM 550 N N . THR A 1 78 ? -10.914 -2.694 13.060 1.00 97.69 78 THR A N 1
ATOM 551 C CA . THR A 1 78 ? -10.310 -2.556 14.387 1.00 97.69 78 THR A CA 1
ATOM 552 C C . THR A 1 78 ? -9.355 -3.712 14.627 1.00 97.69 78 THR A C 1
ATOM 554 O O . THR A 1 78 ? -9.782 -4.856 14.763 1.00 97.69 78 THR A O 1
ATOM 557 N N . TRP A 1 79 ? -8.065 -3.422 14.714 1.00 98.56 79 TRP A N 1
ATOM 558 C CA . TRP A 1 79 ? -7.047 -4.389 15.102 1.00 98.56 79 TRP A CA 1
ATOM 559 C C . TRP A 1 79 ? -6.890 -4.400 16.616 1.00 98.56 79 TRP A C 1
ATOM 561 O O . TRP A 1 79 ? -6.835 -3.341 17.238 1.00 98.56 79 TRP A O 1
ATOM 571 N N . VAL A 1 80 ? -6.782 -5.587 17.205 1.00 98.12 80 VAL A N 1
ATOM 572 C CA . VAL A 1 80 ? -6.537 -5.783 18.638 1.00 98.12 80 VAL A CA 1
ATOM 573 C C . VAL A 1 80 ? -5.275 -6.611 18.819 1.00 98.12 80 VAL A C 1
ATOM 575 O O . VAL A 1 80 ? -5.157 -7.695 18.239 1.00 98.12 80 VAL A O 1
ATOM 578 N N . ASN A 1 81 ? -4.347 -6.121 19.642 1.00 98.44 81 ASN A N 1
ATOM 579 C CA . ASN A 1 81 ? -3.176 -6.891 20.024 1.00 98.44 81 ASN A CA 1
ATOM 580 C C . ASN A 1 81 ? -3.540 -7.917 21.111 1.00 98.44 81 ASN A C 1
ATOM 582 O O . ASN A 1 81 ? -3.635 -7.565 22.284 1.00 98.44 81 ASN A O 1
ATOM 586 N N . ASN A 1 82 ? -3.755 -9.174 20.720 1.00 97.56 82 ASN A N 1
ATOM 587 C CA . ASN A 1 82 ? -3.967 -10.302 21.636 1.00 97.56 82 ASN A CA 1
ATOM 588 C C . ASN A 1 82 ? -2.695 -11.147 21.825 1.00 97.56 82 ASN A C 1
ATOM 590 O O . ASN A 1 82 ? -2.766 -12.249 22.376 1.00 97.56 82 ASN A O 1
ATOM 594 N N . ASP A 1 83 ? -1.554 -10.651 21.351 1.00 97.75 83 ASP A N 1
ATOM 595 C CA . ASP A 1 83 ? -0.239 -11.205 21.630 1.00 97.75 83 ASP A CA 1
ATOM 596 C C . ASP A 1 83 ? 0.279 -10.726 22.999 1.00 97.75 83 ASP A C 1
ATOM 598 O O . ASP A 1 83 ? -0.312 -9.851 23.640 1.00 97.75 83 ASP A O 1
ATOM 602 N N . ASP A 1 84 ? 1.379 -11.314 23.469 1.00 97.25 84 ASP A N 1
ATOM 603 C CA . ASP A 1 84 ? 2.056 -10.925 24.710 1.00 97.25 84 ASP A CA 1
ATOM 604 C C . ASP A 1 84 ? 3.226 -9.945 24.500 1.00 97.25 84 ASP A C 1
ATOM 606 O O . ASP A 1 84 ? 3.814 -9.465 25.474 1.00 97.25 84 ASP A O 1
ATOM 610 N N . VAL A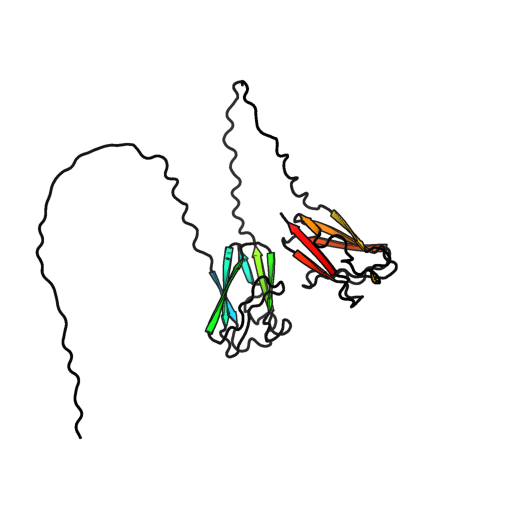 1 85 ? 3.506 -9.581 23.245 1.00 96.94 85 VAL A N 1
ATOM 611 C CA . VAL A 1 85 ? 4.509 -8.587 22.843 1.00 96.94 85 VAL A CA 1
ATOM 612 C C . VAL A 1 85 ? 3.881 -7.394 22.116 1.00 96.94 85 VAL A C 1
ATOM 614 O O . VAL A 1 85 ? 2.763 -7.464 21.609 1.00 96.94 85 VAL A O 1
ATOM 617 N N . ASP A 1 86 ? 4.609 -6.279 22.079 1.00 98.31 86 ASP A N 1
ATOM 618 C CA . ASP A 1 86 ? 4.197 -5.051 21.394 1.00 98.31 86 ASP A CA 1
ATOM 619 C C . ASP A 1 86 ? 4.182 -5.229 19.865 1.00 98.31 86 ASP A C 1
ATOM 621 O O . ASP A 1 86 ? 5.113 -5.792 19.288 1.00 98.31 86 ASP A O 1
ATOM 625 N N . HIS A 1 87 ? 3.163 -4.671 19.204 1.00 98.38 87 HIS A N 1
ATOM 626 C CA . HIS A 1 87 ? 3.003 -4.711 17.744 1.00 98.38 87 HIS A CA 1
ATOM 627 C C . HIS A 1 87 ? 2.546 -3.372 17.176 1.00 98.38 87 HIS A C 1
ATOM 629 O O . HIS A 1 87 ? 2.166 -2.468 17.915 1.00 98.38 87 HIS A O 1
ATOM 635 N N . THR A 1 88 ? 2.551 -3.244 15.851 1.00 98.56 88 THR A N 1
ATOM 636 C CA . THR A 1 88 ? 1.966 -2.098 15.146 1.00 98.56 88 THR A CA 1
ATOM 637 C C . THR A 1 88 ? 1.102 -2.553 13.972 1.00 98.56 88 THR A C 1
ATOM 639 O O . THR A 1 88 ? 1.147 -3.707 13.530 1.00 98.56 88 THR A O 1
ATOM 642 N N . VAL A 1 89 ? 0.281 -1.629 13.488 1.00 98.12 89 VAL A N 1
ATOM 643 C CA . VAL A 1 89 ? -0.508 -1.716 12.264 1.00 98.12 89 VAL A CA 1
ATOM 644 C C . VAL A 1 89 ? -0.149 -0.482 11.449 1.00 98.12 89 VAL A C 1
ATOM 646 O O . VAL A 1 89 ? -0.705 0.600 11.645 1.00 98.12 89 VAL A O 1
ATOM 649 N N . THR A 1 90 ? 0.839 -0.635 10.574 1.00 93.44 90 THR A N 1
ATOM 650 C CA . THR A 1 90 ? 1.408 0.468 9.799 1.00 93.44 90 THR A CA 1
ATOM 651 C C . THR A 1 90 ? 1.213 0.185 8.317 1.00 93.44 90 THR A C 1
ATOM 653 O O . THR A 1 90 ? 1.676 -0.829 7.799 1.00 93.44 90 THR A O 1
ATOM 656 N N . SER A 1 91 ? 0.493 1.063 7.626 1.00 91.25 91 SER A N 1
ATOM 657 C CA . SER A 1 91 ? 0.325 0.966 6.173 1.00 91.25 91 SER A CA 1
ATOM 658 C C . SER A 1 91 ? 1.664 1.125 5.450 1.00 91.25 91 SER A C 1
ATOM 660 O O . SER A 1 91 ? 2.508 1.923 5.858 1.00 91.25 91 SER A O 1
ATOM 662 N N . VAL A 1 92 ? 1.839 0.412 4.338 1.00 80.75 92 VAL A N 1
ATOM 663 C CA . VAL A 1 92 ? 3.046 0.532 3.500 1.00 80.75 92 VAL A CA 1
ATOM 664 C C . VAL A 1 92 ? 3.171 1.936 2.896 1.00 80.75 92 VAL A C 1
ATOM 666 O O . VAL A 1 92 ? 4.269 2.466 2.767 1.00 80.75 92 VAL A O 1
ATOM 669 N N . THR A 1 93 ? 2.042 2.569 2.574 1.00 70.81 93 THR A N 1
ATOM 670 C CA . THR A 1 93 ? 1.984 3.889 1.928 1.00 70.81 93 THR A CA 1
ATOM 671 C C . THR A 1 93 ? 1.993 5.069 2.905 1.00 70.81 93 THR A C 1
ATOM 673 O O . THR A 1 93 ? 2.016 6.218 2.470 1.00 70.81 93 THR A O 1
ATOM 676 N N . GLY A 1 94 ? 1.940 4.817 4.218 1.00 78.31 94 GLY A N 1
ATOM 677 C CA . GLY A 1 94 ? 1.812 5.861 5.242 1.00 78.31 94 GLY A CA 1
ATOM 678 C C . GLY A 1 94 ? 0.395 6.431 5.416 1.00 78.31 94 GLY A C 1
ATOM 679 O O . GLY A 1 94 ? 0.223 7.412 6.134 1.00 78.31 94 GLY A O 1
ATOM 680 N N . LEU A 1 95 ? -0.624 5.822 4.797 1.00 79.56 95 LEU A N 1
ATOM 681 C CA . LEU A 1 95 ? -2.042 6.165 4.966 1.00 79.56 95 LEU A CA 1
ATOM 682 C C . LEU A 1 95 ? -2.518 6.095 6.429 1.00 79.56 95 LEU A C 1
ATOM 684 O O . LEU A 1 95 ? -3.327 6.913 6.864 1.00 79.56 95 LEU A O 1
ATOM 688 N N . PHE A 1 96 ? -2.031 5.113 7.182 1.00 91.69 96 PHE A N 1
ATOM 689 C CA . PHE A 1 96 ? -2.278 4.965 8.612 1.00 91.69 96 PHE A CA 1
ATOM 690 C C . PHE A 1 96 ? -1.077 4.364 9.344 1.00 91.69 96 PHE A C 1
ATOM 692 O O . PHE A 1 96 ? -0.307 3.580 8.781 1.00 91.69 96 PHE A O 1
ATOM 699 N N . ASP A 1 97 ? -0.967 4.711 10.625 1.00 95.81 97 ASP A N 1
ATOM 700 C CA . ASP A 1 97 ? -0.025 4.139 11.580 1.00 95.81 97 ASP A CA 1
ATOM 701 C C . ASP A 1 97 ? -0.677 4.120 12.967 1.00 95.81 97 ASP A C 1
ATOM 703 O O . ASP A 1 97 ? -1.111 5.156 13.476 1.00 95.81 97 ASP A O 1
ATOM 707 N N . SER A 1 98 ? -0.766 2.939 13.574 1.00 98.31 98 SER A N 1
ATOM 708 C CA . SER A 1 98 ? -1.295 2.791 14.928 1.00 98.31 98 SER A CA 1
ATOM 709 C C . SER A 1 98 ? -0.368 3.339 16.012 1.00 98.31 98 SER A C 1
ATOM 711 O O . SER A 1 98 ? -0.805 3.519 17.149 1.00 98.31 98 SER A O 1
ATOM 713 N N . GLY A 1 99 ? 0.922 3.522 15.707 1.00 97.25 99 GLY A N 1
ATOM 714 C CA . GLY A 1 99 ? 1.962 3.525 16.729 1.00 97.25 99 GLY A CA 1
ATOM 715 C C . GLY A 1 99 ? 2.030 2.177 17.459 1.00 97.25 99 GLY A C 1
ATOM 716 O O . GLY A 1 99 ? 1.436 1.185 17.027 1.00 97.25 99 GLY A O 1
ATOM 717 N N . VAL A 1 100 ? 2.761 2.130 18.575 1.00 98.19 100 VAL A N 1
ATOM 718 C CA . VAL A 1 100 ? 2.921 0.901 19.368 1.00 98.19 100 VAL A CA 1
ATOM 719 C C . VAL A 1 100 ? 1.611 0.517 20.058 1.00 98.19 100 VAL A C 1
ATOM 721 O O . VAL A 1 100 ? 1.074 1.273 20.868 1.00 98.19 100 VAL A O 1
ATOM 724 N N . LEU A 1 101 ? 1.139 -0.694 19.774 1.00 98.31 101 LEU A N 1
ATOM 725 C CA . LEU A 1 101 ? 0.029 -1.356 20.441 1.00 98.31 101 LEU A CA 1
ATOM 726 C C . LEU A 1 101 ? 0.578 -2.373 21.439 1.00 98.31 101 LEU A C 1
ATOM 728 O O . LEU A 1 101 ? 0.998 -3.464 21.055 1.00 98.31 101 LEU A O 1
ATOM 732 N N . SER A 1 102 ? 0.538 -2.034 22.725 1.00 98.56 102 SER A N 1
ATOM 733 C CA . SER A 1 102 ? 0.823 -2.996 23.796 1.00 98.56 102 SER A CA 1
ATOM 734 C C . SER A 1 102 ? -0.272 -4.060 23.931 1.00 98.56 102 SER A C 1
ATOM 736 O O . SER A 1 102 ? -1.383 -3.846 23.436 1.00 98.56 102 SER A O 1
ATOM 738 N N . PRO A 1 103 ? -0.011 -5.192 24.613 1.00 98.56 103 PRO A N 1
ATOM 739 C CA . PRO A 1 103 ? -1.008 -6.240 24.817 1.00 98.56 103 PRO A CA 1
ATOM 740 C C . PRO A 1 103 ? -2.357 -5.697 25.313 1.00 98.56 103 PRO A C 1
ATOM 742 O O . PRO A 1 103 ? -2.436 -4.943 26.287 1.00 98.56 103 PRO A O 1
ATOM 745 N N . GLY A 1 104 ? -3.428 -6.069 24.614 1.00 97.06 104 GLY A N 1
ATOM 746 C CA . GLY A 1 104 ? -4.803 -5.628 24.848 1.00 97.06 104 GLY A CA 1
ATOM 747 C C . GLY A 1 104 ? -5.176 -4.261 24.260 1.00 97.06 104 GLY A C 1
ATOM 748 O O . GLY A 1 104 ? -6.340 -3.874 24.361 1.00 97.06 104 GLY A O 1
ATOM 749 N N . GLN A 1 105 ? -4.240 -3.517 23.659 1.00 98.56 105 GLN A N 1
ATOM 750 C CA . GLN A 1 105 ? -4.548 -2.268 22.953 1.00 98.56 105 GLN A CA 1
ATOM 751 C C . GLN A 1 105 ? -5.152 -2.534 21.574 1.00 98.56 105 GLN A C 1
ATOM 753 O O . GLN A 1 105 ? -4.959 -3.593 20.971 1.00 98.56 105 GLN A O 1
ATOM 758 N N . SER A 1 106 ? -5.869 -1.533 21.068 1.00 98.25 106 SER A N 1
ATOM 759 C CA . SER A 1 106 ? -6.523 -1.588 19.767 1.00 98.25 106 SER A CA 1
ATOM 760 C C . SER A 1 106 ? -6.311 -0.316 18.959 1.00 98.25 106 SER A C 1
ATOM 762 O O . SER A 1 106 ? -6.221 0.775 19.520 1.00 98.25 106 SER A O 1
ATOM 764 N N . PHE A 1 107 ? -6.330 -0.461 17.640 1.00 98.56 107 PHE A N 1
ATOM 765 C CA . PHE A 1 107 ? -6.318 0.630 16.672 1.00 98.56 107 PHE A CA 1
ATOM 766 C C . PHE A 1 107 ? -7.445 0.429 15.664 1.00 98.56 107 PHE A C 1
ATOM 768 O O . PHE A 1 107 ? -7.721 -0.708 15.288 1.00 98.56 107 PHE A O 1
ATOM 775 N N . SER A 1 108 ? -8.066 1.516 15.206 1.00 97.81 108 SER A N 1
ATOM 776 C CA . SER A 1 108 ? -9.139 1.460 14.214 1.00 97.81 108 SER A CA 1
ATOM 777 C C . SER A 1 108 ? -8.869 2.410 13.054 1.00 97.81 108 SER A C 1
ATOM 779 O O . SER A 1 108 ? -8.438 3.542 13.266 1.00 97.81 108 SER A O 1
ATOM 781 N N . PHE A 1 109 ? -9.191 1.971 11.838 1.00 96.88 109 PHE A N 1
ATOM 782 C CA . PHE A 1 109 ? -9.134 2.789 10.628 1.00 96.88 109 PHE A CA 1
ATOM 783 C C . PHE A 1 109 ? -10.360 2.530 9.746 1.00 96.88 109 PHE A C 1
ATOM 785 O O . PHE A 1 109 ? -10.764 1.381 9.565 1.00 96.88 109 PHE A O 1
ATOM 792 N N . THR A 1 110 ? -10.957 3.594 9.205 1.00 93.50 110 THR A N 1
ATOM 793 C CA . THR A 1 110 ? -12.106 3.499 8.293 1.00 93.50 110 THR A CA 1
ATOM 794 C C . THR A 1 110 ? -11.645 3.612 6.853 1.00 93.50 110 THR A C 1
ATOM 796 O O . THR A 1 110 ? -11.081 4.630 6.457 1.00 93.50 110 THR A O 1
ATOM 799 N N . PHE A 1 111 ? -11.944 2.588 6.061 1.00 87.12 111 PHE A N 1
ATOM 800 C CA . PHE A 1 111 ? -11.640 2.562 4.639 1.00 87.12 111 PHE A CA 1
ATOM 801 C C . PHE A 1 111 ? -12.819 3.113 3.846 1.00 87.12 111 PHE A C 1
ATOM 803 O O . PHE A 1 111 ? -13.827 2.437 3.679 1.00 87.12 111 PHE A O 1
ATOM 810 N N . SER A 1 112 ? -12.713 4.352 3.374 1.00 86.50 112 SER A N 1
ATOM 811 C CA . SER A 1 112 ? -13.769 5.028 2.604 1.00 86.50 112 SER A CA 1
ATOM 812 C C . SER A 1 112 ? -13.572 4.964 1.087 1.00 86.50 112 SER A C 1
ATOM 814 O O . SER A 1 112 ? -14.396 5.496 0.350 1.00 86.50 112 SER A O 1
ATOM 816 N N . GLN A 1 113 ? -12.491 4.336 0.620 1.00 80.19 113 GLN A N 1
ATOM 817 C CA . GLN A 1 113 ? -12.159 4.212 -0.799 1.00 80.19 113 GLN A CA 1
ATOM 818 C C . GLN A 1 113 ? -11.933 2.741 -1.150 1.00 80.19 113 GLN A C 1
ATOM 820 O O . GLN A 1 113 ? -11.309 2.036 -0.348 1.00 80.19 113 GLN A O 1
ATOM 825 N N . PRO A 1 114 ? -12.425 2.274 -2.311 1.00 78.19 114 PRO A N 1
ATOM 826 C CA . PRO A 1 114 ? -12.093 0.946 -2.798 1.00 78.19 114 PRO A CA 1
ATOM 827 C C . PRO A 1 114 ? -10.595 0.848 -3.107 1.00 78.19 114 PRO A C 1
ATOM 829 O O . PRO A 1 114 ? -9.941 1.853 -3.391 1.00 78.19 114 PRO A O 1
ATOM 832 N N . GLY A 1 115 ? -10.056 -0.366 -3.047 1.00 75.25 115 GLY A N 1
ATOM 833 C CA . GLY A 1 115 ? -8.657 -0.641 -3.366 1.00 75.25 115 GLY A CA 1
ATOM 834 C C . GLY A 1 115 ? -8.020 -1.688 -2.461 1.00 75.25 115 GLY A C 1
ATOM 835 O O . GLY A 1 115 ? -8.653 -2.249 -1.565 1.00 75.25 115 GLY A O 1
ATOM 836 N N . THR A 1 116 ? -6.735 -1.940 -2.697 1.00 76.56 116 THR A N 1
ATOM 837 C CA . THR A 1 116 ? -5.933 -2.887 -1.917 1.00 76.56 116 THR A CA 1
ATOM 838 C C . THR A 1 116 ? -4.967 -2.132 -1.008 1.00 76.56 116 THR A C 1
ATOM 840 O O . THR A 1 116 ? -4.152 -1.338 -1.465 1.00 76.56 116 THR A O 1
ATOM 843 N N . PHE A 1 117 ? -5.037 -2.395 0.295 1.00 85.69 117 PHE A N 1
ATOM 844 C CA . PHE A 1 117 ? -4.268 -1.705 1.325 1.00 85.69 117 PHE A CA 1
ATOM 845 C C . PHE A 1 117 ? -3.370 -2.700 2.056 1.00 85.69 117 PHE A C 1
ATOM 847 O O . PHE A 1 117 ? -3.830 -3.508 2.867 1.00 85.69 117 PHE A O 1
ATOM 854 N N . GLN A 1 118 ? -2.073 -2.632 1.768 1.00 84.75 118 GLN A N 1
ATOM 855 C CA . GLN A 1 118 ? -1.057 -3.436 2.439 1.00 84.75 118 GLN A CA 1
ATOM 856 C C . GLN A 1 118 ? -0.559 -2.736 3.706 1.00 84.75 118 GLN A C 1
ATOM 858 O O . GLN A 1 118 ? -0.367 -1.515 3.741 1.00 84.75 118 GLN A O 1
ATOM 863 N N . TYR A 1 119 ? -0.330 -3.519 4.754 1.00 94.25 119 TYR A N 1
ATOM 864 C CA . TYR A 1 119 ? 0.178 -3.040 6.033 1.00 94.25 119 TYR A CA 1
ATOM 865 C C . TYR A 1 119 ? 1.054 -4.096 6.706 1.00 94.25 119 TYR A C 1
ATOM 867 O O . TYR A 1 119 ? 1.020 -5.278 6.362 1.00 94.25 119 TYR A O 1
ATOM 875 N N . PHE A 1 120 ? 1.867 -3.661 7.660 1.00 96.06 120 PHE A N 1
ATOM 876 C CA . PHE A 1 120 ? 2.848 -4.500 8.334 1.00 96.06 120 PHE A CA 1
ATOM 877 C C . PHE A 1 120 ? 3.098 -4.043 9.772 1.00 96.06 120 PHE A C 1
ATOM 879 O O . PHE A 1 120 ? 2.667 -2.962 10.183 1.00 96.06 120 PHE A O 1
ATOM 886 N N . CYS A 1 121 ? 3.822 -4.872 10.529 1.00 96.81 121 CYS A N 1
ATOM 887 C CA . CYS A 1 121 ? 4.345 -4.487 11.835 1.00 96.81 121 CYS A CA 1
ATOM 888 C C . CYS A 1 121 ? 5.716 -3.827 11.657 1.00 96.81 121 CYS A C 1
ATOM 890 O O . CYS A 1 121 ? 6.703 -4.494 11.347 1.00 96.81 121 CYS A O 1
ATOM 892 N N . SER A 1 122 ? 5.810 -2.525 11.904 1.00 93.94 122 SER A N 1
ATOM 893 C CA . SER A 1 122 ? 7.055 -1.752 11.829 1.00 93.94 122 SER A CA 1
ATOM 894 C C . SER A 1 122 ? 8.135 -2.182 12.831 1.00 93.94 122 SER A C 1
ATOM 896 O O . SER A 1 122 ? 9.314 -1.948 12.579 1.00 93.94 122 SER A O 1
ATOM 898 N N . LEU A 1 123 ? 7.772 -2.866 13.925 1.00 92.00 123 LEU A N 1
ATOM 899 C CA . LEU A 1 123 ? 8.734 -3.405 14.901 1.00 92.00 123 LEU A CA 1
ATOM 900 C C . LEU A 1 123 ? 9.389 -4.718 14.445 1.00 92.00 123 LEU A C 1
ATOM 902 O O . LEU A 1 123 ? 10.521 -5.006 14.831 1.00 92.00 123 LEU A O 1
ATOM 906 N N . HIS A 1 124 ? 8.681 -5.513 13.637 1.00 86.00 124 HIS A N 1
ATOM 907 C CA . HIS A 1 124 ? 9.080 -6.879 13.266 1.00 86.00 124 HIS A CA 1
ATOM 908 C C . HIS A 1 124 ? 9.308 -7.066 11.751 1.00 86.00 124 HIS A C 1
ATOM 910 O O . HIS A 1 124 ? 9.783 -8.122 11.327 1.00 86.00 124 HIS A O 1
ATOM 916 N N . GLY A 1 125 ? 9.031 -6.037 10.942 1.00 79.88 125 GLY A N 1
ATOM 917 C CA . GLY A 1 125 ? 9.223 -6.013 9.492 1.00 79.88 125 GLY A CA 1
ATOM 918 C C . GLY A 1 125 ? 8.125 -6.736 8.701 1.00 79.88 125 GLY A C 1
ATOM 919 O O . GLY A 1 125 ? 7.441 -7.625 9.212 1.00 79.88 125 GLY A O 1
ATOM 920 N N . ALA A 1 126 ? 7.983 -6.371 7.423 1.00 76.38 126 ALA A N 1
ATOM 921 C CA . ALA A 1 126 ? 6.957 -6.913 6.524 1.00 76.38 126 ALA A CA 1
ATOM 922 C C . ALA A 1 126 ? 7.129 -8.411 6.211 1.00 76.38 126 ALA A C 1
ATOM 924 O O . ALA A 1 126 ? 6.137 -9.120 6.051 1.00 76.38 126 ALA A O 1
ATOM 925 N N . GLU A 1 127 ? 8.368 -8.911 6.211 1.00 74.44 127 GLU A N 1
ATOM 926 C CA . GLU A 1 127 ? 8.671 -10.336 6.008 1.00 74.44 127 GLU A CA 1
ATOM 927 C C . GLU A 1 127 ? 8.169 -11.221 7.164 1.00 74.44 127 GLU A C 1
ATOM 929 O O . GLU A 1 127 ? 7.896 -12.406 6.977 1.00 74.44 127 GLU A O 1
ATOM 934 N N . SER A 1 128 ? 8.028 -10.654 8.370 1.00 84.38 128 SER A N 1
ATOM 935 C CA . SER A 1 128 ? 7.624 -11.398 9.572 1.00 84.38 128 SER A CA 1
ATOM 936 C C . SER A 1 128 ? 6.139 -11.254 9.891 1.00 84.38 128 SER A C 1
ATOM 938 O O . SER A 1 128 ? 5.555 -12.171 10.474 1.00 84.38 128 SER A O 1
ATOM 940 N N . MET A 1 129 ? 5.548 -10.097 9.573 1.00 96.38 129 MET A N 1
ATOM 941 C CA . MET A 1 129 ? 4.160 -9.754 9.883 1.00 96.38 129 MET A CA 1
ATOM 942 C C . MET A 1 129 ? 3.605 -8.767 8.854 1.00 96.38 129 MET A C 1
ATOM 944 O O . MET A 1 129 ? 3.923 -7.575 8.889 1.00 96.38 129 MET A O 1
ATOM 948 N N . SER A 1 130 ? 2.724 -9.249 7.984 1.00 91.25 130 SER A N 1
ATOM 949 C CA . SER A 1 130 ? 2.057 -8.438 6.964 1.00 91.25 130 SER A CA 1
ATOM 950 C C . SER A 1 130 ? 0.592 -8.826 6.814 1.00 91.25 130 SER A C 1
ATOM 952 O O . SER A 1 130 ? 0.181 -9.950 7.117 1.00 91.25 130 SER A O 1
ATOM 954 N N . GLY A 1 131 ? -0.211 -7.866 6.375 1.00 92.38 131 GLY A N 1
ATOM 955 C CA . GLY A 1 131 ? -1.626 -8.044 6.104 1.00 92.38 131 GLY A CA 1
ATOM 956 C C . GLY A 1 131 ? -2.069 -7.220 4.904 1.00 92.38 131 GLY A C 1
ATOM 957 O O . GLY A 1 131 ? -1.432 -6.237 4.518 1.00 92.38 131 GLY A O 1
ATOM 958 N N . THR A 1 132 ? -3.184 -7.632 4.315 1.00 89.00 132 THR A N 1
ATOM 959 C CA . THR A 1 132 ? -3.798 -6.965 3.173 1.00 89.00 132 THR A CA 1
ATOM 960 C C . THR A 1 132 ? -5.287 -6.795 3.438 1.00 89.00 132 THR A C 1
ATOM 962 O O . THR A 1 132 ? -5.984 -7.765 3.737 1.00 89.00 132 THR A O 1
ATOM 965 N N . ILE A 1 133 ? -5.779 -5.563 3.322 1.00 92.81 133 ILE A N 1
ATOM 966 C CA . ILE A 1 133 ? -7.210 -5.265 3.237 1.00 92.81 133 ILE A CA 1
ATOM 967 C C . ILE A 1 133 ? -7.560 -5.063 1.765 1.00 92.81 133 ILE A C 1
ATOM 969 O O . ILE A 1 133 ? -6.903 -4.278 1.089 1.00 92.81 133 ILE A O 1
ATOM 973 N N . VAL A 1 134 ? -8.598 -5.732 1.277 1.00 82.81 134 VAL A N 1
ATOM 974 C CA . VAL A 1 134 ? -9.205 -5.446 -0.028 1.00 82.81 134 VAL A CA 1
ATOM 975 C C . VAL A 1 134 ? -10.556 -4.800 0.232 1.00 82.81 134 VAL A C 1
ATOM 977 O O . VAL A 1 134 ? -11.418 -5.402 0.868 1.00 82.81 134 VAL A O 1
ATOM 980 N N . VAL A 1 135 ? -10.726 -3.570 -0.234 1.00 85.75 135 VAL A N 1
ATOM 981 C CA . VAL A 1 135 ? -11.960 -2.801 -0.089 1.00 85.75 135 VAL A CA 1
ATOM 982 C C . VAL A 1 135 ? -12.690 -2.828 -1.418 1.00 85.75 135 VAL A C 1
ATOM 984 O O . VAL A 1 135 ? -12.203 -2.282 -2.407 1.00 85.75 135 VAL A O 1
ATOM 987 N N . THR A 1 136 ? -13.851 -3.466 -1.446 1.00 81.25 136 THR A N 1
ATOM 988 C CA . THR A 1 136 ? -14.735 -3.491 -2.610 1.00 81.25 136 THR A CA 1
ATOM 989 C C . THR A 1 136 ? -15.799 -2.411 -2.477 1.00 81.25 136 THR A C 1
ATOM 991 O O . THR A 1 136 ? -16.251 -2.100 -1.372 1.00 81.25 136 THR A O 1
ATOM 994 N N . GLU A 1 137 ? -16.236 -1.836 -3.593 1.00 80.38 137 GLU A N 1
ATOM 995 C CA . GLU A 1 137 ? -17.501 -1.106 -3.589 1.00 80.38 137 GLU A CA 1
ATOM 996 C C . GLU A 1 137 ? -18.614 -2.114 -3.276 1.00 80.38 137 GLU A C 1
ATOM 998 O O . GLU A 1 137 ? -18.701 -3.168 -3.905 1.00 80.38 137 GLU A O 1
ATOM 1003 N N . ASP A 1 138 ? -19.432 -1.843 -2.257 1.00 65.69 138 ASP A N 1
ATOM 1004 C CA . ASP A 1 138 ? -20.696 -2.565 -2.144 1.00 65.69 138 ASP A CA 1
ATOM 1005 C C . ASP A 1 138 ? -21.546 -2.147 -3.343 1.00 65.69 138 ASP A C 1
ATOM 1007 O O . ASP A 1 138 ? -21.859 -0.967 -3.507 1.00 65.69 138 ASP A O 1
ATOM 1011 N N . GLU A 1 139 ? -21.921 -3.122 -4.167 1.00 51.84 139 GLU A N 1
ATOM 1012 C CA . GLU A 1 139 ? -22.845 -2.979 -5.292 1.00 51.84 139 GLU A CA 1
ATOM 1013 C C . GLU A 1 139 ? -24.238 -2.559 -4.788 1.00 51.84 139 GLU A C 1
ATOM 1015 O O . GLU A 1 139 ? -25.179 -3.354 -4.736 1.00 51.84 139 GLU A O 1
ATOM 1020 N N . VAL A 1 140 ? -24.411 -1.292 -4.409 1.00 39.94 140 VAL A N 1
ATOM 1021 C CA . VAL A 1 140 ? -25.737 -0.679 -4.311 1.00 39.94 140 VAL A CA 1
ATOM 1022 C C . VAL A 1 140 ? -25.990 0.064 -5.608 1.00 39.94 140 VAL A C 1
ATOM 1024 O O . VAL A 1 140 ? -25.907 1.287 -5.714 1.00 39.94 140 VAL A O 1
ATOM 1027 N N . SER A 1 141 ? -26.349 -0.727 -6.615 1.00 49.47 141 SER A N 1
ATOM 1028 C CA . SER A 1 141 ? -27.007 -0.234 -7.809 1.00 49.47 141 SER A CA 1
ATOM 1029 C C . SER A 1 141 ? -28.321 0.453 -7.415 1.00 49.47 141 SER A C 1
ATOM 1031 O O . SER A 1 141 ? -29.319 -0.205 -7.109 1.00 49.47 141 SER A O 1
ATOM 1033 N N . VAL A 1 142 ? -28.366 1.777 -7.492 1.00 37.84 142 VAL A N 1
ATOM 1034 C CA . VAL A 1 142 ? -29.614 2.487 -7.783 1.00 37.84 142 VAL A CA 1
ATOM 1035 C C . VAL A 1 142 ? -29.433 3.235 -9.090 1.00 37.84 142 VAL A C 1
ATOM 1037 O O . VAL A 1 142 ? -29.029 4.391 -9.138 1.00 37.84 142 VAL A O 1
ATOM 1040 N N . SER A 1 143 ? -29.740 2.542 -10.188 1.00 43.00 143 SER A N 1
ATOM 1041 C CA . SER A 1 143 ? -30.022 3.211 -11.453 1.00 43.00 143 SER A CA 1
ATOM 1042 C C . SER A 1 143 ? -31.218 4.145 -11.216 1.00 43.00 143 SER A C 1
ATOM 1044 O O . SER A 1 143 ? -32.287 3.652 -10.831 1.00 43.00 143 SER A O 1
ATOM 1046 N N . PRO A 1 144 ? -31.087 5.476 -11.373 1.00 48.94 144 PRO A N 1
ATOM 1047 C CA . PRO A 1 144 ? -32.243 6.348 -11.268 1.00 48.94 144 PRO A CA 1
ATOM 1048 C C . PRO A 1 144 ? -33.208 5.966 -12.391 1.00 48.94 144 PRO A C 1
ATOM 1050 O O . PRO A 1 144 ? -32.878 6.051 -13.574 1.00 48.94 144 PRO A O 1
ATOM 1053 N N . THR A 1 145 ? -34.408 5.514 -12.020 1.00 41.31 145 THR A N 1
ATOM 1054 C CA . THR A 1 145 ? -35.497 5.316 -12.981 1.00 41.31 145 THR A CA 1
ATOM 1055 C C . THR A 1 145 ? -35.717 6.655 -13.691 1.00 41.31 145 THR A C 1
ATOM 1057 O O . THR A 1 145 ? -35.977 7.645 -12.999 1.00 41.31 145 THR A O 1
ATOM 1060 N N . PRO A 1 146 ? -35.586 6.742 -15.029 1.00 46.81 146 PRO A N 1
ATOM 1061 C CA . PRO A 1 146 ? -35.828 7.998 -15.719 1.00 46.81 146 PRO A CA 1
ATOM 1062 C C . PRO A 1 146 ? -37.275 8.432 -15.438 1.00 46.81 146 PRO A C 1
ATOM 1064 O O . PRO A 1 146 ? -38.183 7.596 -15.513 1.00 46.81 146 PRO A O 1
ATOM 1067 N N . PRO A 1 147 ? -37.518 9.707 -15.083 1.00 53.25 147 PRO A N 1
ATOM 1068 C CA . PRO A 1 147 ? -38.869 10.192 -14.835 1.00 53.25 147 PRO A CA 1
ATOM 1069 C C . PRO A 1 147 ? -39.750 9.948 -16.073 1.00 53.25 147 PRO A C 1
ATOM 1071 O O . PRO A 1 147 ? -39.261 10.062 -17.203 1.00 53.25 147 PRO A O 1
ATOM 1074 N N . PRO A 1 148 ? -41.039 9.597 -15.900 1.00 49.62 148 PRO A N 1
ATOM 1075 C CA . PRO A 1 148 ? -41.911 9.298 -17.025 1.00 49.62 148 PRO A CA 1
ATOM 1076 C C . PRO A 1 148 ? -42.015 10.510 -17.956 1.00 49.62 148 PRO A C 1
ATOM 1078 O O . PRO A 1 148 ? -42.258 11.639 -17.534 1.00 49.62 148 PRO A O 1
ATOM 1081 N N . THR A 1 149 ? -41.816 10.244 -19.244 1.00 48.25 149 THR A N 1
ATOM 1082 C CA . THR A 1 149 ? -41.836 11.209 -20.341 1.00 48.25 149 THR A CA 1
ATOM 1083 C C . THR A 1 149 ? -43.177 11.948 -20.413 1.00 48.25 149 THR A C 1
ATOM 1085 O O . THR A 1 149 ? -44.203 11.345 -20.730 1.00 48.25 149 THR A O 1
ATOM 1088 N N . ALA A 1 150 ? -43.173 13.264 -20.186 1.00 37.50 150 ALA A N 1
ATOM 1089 C CA . ALA A 1 150 ? -44.275 14.140 -20.580 1.00 37.50 150 ALA A CA 1
ATOM 1090 C C . ALA A 1 150 ? -44.074 14.631 -22.029 1.00 37.50 150 ALA A C 1
ATOM 1092 O O . ALA A 1 150 ? -42.988 15.058 -22.415 1.00 37.50 150 ALA A O 1
ATOM 1093 N N . SER A 1 151 ? -45.141 14.533 -22.826 1.00 40.78 151 SER A N 1
ATOM 1094 C CA . SER A 1 151 ? -45.263 15.002 -24.220 1.00 40.78 151 SER A CA 1
ATOM 1095 C C . SER A 1 151 ? -45.294 16.552 -24.308 1.00 40.78 151 SER A C 1
ATOM 1097 O O . SER A 1 151 ? -45.604 17.189 -23.301 1.00 40.78 151 SER A O 1
ATOM 1099 N N . PRO A 1 152 ? -44.979 17.191 -25.460 1.00 58.16 152 PRO A N 1
ATOM 1100 C CA . PRO A 1 152 ? -44.430 18.551 -25.513 1.00 58.16 152 PRO A CA 1
ATOM 1101 C C . PRO A 1 152 ? -45.483 19.670 -25.603 1.00 58.16 152 PRO A C 1
ATOM 1103 O O . PRO A 1 152 ? -46.584 19.472 -26.113 1.00 58.16 152 PRO A O 1
ATOM 1106 N N . SER A 1 153 ? -45.096 20.884 -25.198 1.00 45.34 153 SER A N 1
ATOM 1107 C CA . SER A 1 153 ? -45.779 22.148 -25.526 1.00 45.34 153 SER A CA 1
ATOM 1108 C C . SER A 1 153 ? -44.742 23.292 -25.584 1.00 45.34 153 SER A C 1
ATOM 1110 O O . SER A 1 153 ? -43.741 23.197 -24.870 1.00 45.34 153 SER A O 1
ATOM 1112 N N . PRO A 1 154 ? -44.893 24.311 -26.459 1.00 53.34 154 PRO A N 1
ATOM 1113 C CA . PRO A 1 154 ? -43.774 25.117 -26.943 1.00 53.34 154 PRO A CA 1
ATOM 1114 C C . PRO A 1 154 ? -43.393 26.305 -26.046 1.00 53.34 154 PRO A C 1
ATOM 1116 O O . PRO A 1 154 ? -44.212 26.874 -25.328 1.00 53.34 154 PRO A O 1
ATOM 1119 N N . ASP A 1 155 ? -42.113 26.651 -26.176 1.00 48.69 155 ASP A N 1
ATOM 1120 C CA . ASP A 1 155 ? -41.323 27.698 -25.519 1.00 48.69 155 ASP A CA 1
ATOM 1121 C C . ASP A 1 155 ? -41.899 29.129 -25.675 1.00 48.69 155 ASP A C 1
ATOM 1123 O O . ASP A 1 155 ? -42.617 29.408 -26.643 1.00 48.69 155 ASP A O 1
ATOM 1127 N N . PRO A 1 156 ? -41.554 30.068 -24.768 1.00 53.69 156 PRO A N 1
ATOM 1128 C CA . PRO A 1 156 ? -40.460 30.970 -25.127 1.00 53.69 156 PRO A CA 1
ATOM 1129 C C . PRO A 1 156 ? -39.498 31.356 -23.979 1.00 53.69 156 PRO A C 1
ATOM 1131 O O . PRO A 1 156 ? -39.886 31.943 -22.973 1.00 53.69 156 PRO A O 1
ATOM 1134 N N . THR A 1 157 ? -38.208 31.182 -24.272 1.00 55.03 157 THR A N 1
ATOM 1135 C CA . THR A 1 157 ? -37.108 32.149 -24.099 1.00 55.03 157 THR A CA 1
ATOM 1136 C C . THR A 1 157 ? -36.782 32.625 -22.678 1.00 55.03 157 THR A C 1
ATOM 1138 O O . THR A 1 157 ? -37.207 33.699 -22.254 1.00 55.03 157 THR A O 1
ATOM 1141 N N . VAL A 1 158 ? -35.840 31.931 -22.024 1.00 38.44 158 VAL A N 1
ATOM 1142 C CA . VAL A 1 158 ? -34.920 32.545 -21.047 1.00 38.44 158 VAL A CA 1
ATOM 1143 C C . VAL A 1 158 ? -33.503 31.970 -21.211 1.00 38.44 158 VAL A C 1
ATOM 1145 O O . VAL A 1 158 ? -33.284 30.768 -21.119 1.00 38.44 158 VAL A O 1
ATOM 1148 N N . SER A 1 159 ? -32.541 32.860 -21.451 1.00 51.16 159 SER A N 1
ATOM 1149 C CA . SER A 1 159 ? -31.089 32.685 -21.253 1.00 51.16 159 SER A CA 1
ATOM 1150 C C . SER A 1 159 ? -30.757 33.324 -19.892 1.00 51.16 159 SER A C 1
ATOM 1152 O O . SER A 1 159 ? -31.391 34.349 -19.615 1.00 51.16 159 SER A O 1
ATOM 1154 N N . PRO A 1 160 ? -29.841 32.819 -19.028 1.00 57.53 160 PRO A N 1
ATOM 1155 C CA . PRO A 1 160 ? -28.533 32.245 -19.385 1.00 57.53 160 PRO A CA 1
ATOM 1156 C C . PRO A 1 160 ? -28.053 31.047 -18.528 1.00 57.53 160 PRO A C 1
ATOM 1158 O O . PRO A 1 160 ? -28.511 30.841 -17.411 1.00 57.53 160 PRO A O 1
ATOM 1161 N N . SER A 1 161 ? -27.034 30.319 -18.997 1.00 44.66 161 SER A N 1
ATOM 1162 C CA . SER A 1 161 ? -25.983 29.743 -18.133 1.00 44.66 161 SER A CA 1
ATOM 1163 C C . SER A 1 161 ? -24.825 29.226 -19.000 1.00 44.66 161 SER A C 1
ATOM 1165 O O . SER A 1 161 ? -25.096 28.660 -20.062 1.00 44.66 161 SER A O 1
ATOM 1167 N N . PRO A 1 162 ? -23.547 29.424 -18.621 1.00 42.72 162 PRO A N 1
ATOM 1168 C CA . PRO A 1 162 ? -22.428 28.862 -19.363 1.00 42.72 162 PRO A CA 1
ATOM 1169 C C . PRO A 1 162 ? -22.496 27.335 -19.338 1.00 42.72 162 PRO A C 1
ATOM 1171 O O . PRO A 1 162 ? -22.549 26.706 -18.283 1.00 42.72 162 PRO A O 1
ATOM 1174 N N . THR A 1 163 ? -22.465 26.752 -20.529 1.00 43.72 163 THR A N 1
ATOM 1175 C CA . THR A 1 163 ? -22.210 25.336 -20.751 1.00 43.72 163 THR A CA 1
ATOM 1176 C C . THR A 1 163 ? -20.852 24.984 -20.146 1.00 43.72 163 THR A C 1
ATOM 1178 O O . THR A 1 163 ? -19.815 2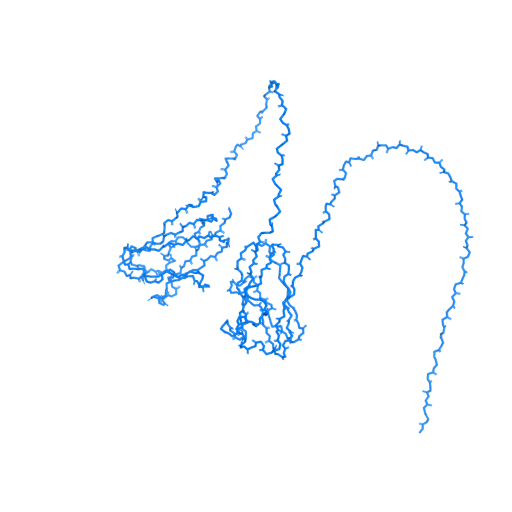5.267 -20.743 1.00 43.72 163 THR A O 1
ATOM 1181 N N . VAL A 1 164 ? -20.840 24.364 -18.965 1.00 39.78 164 VAL A N 1
ATOM 1182 C CA . VAL A 1 164 ? -19.739 23.462 -18.625 1.00 39.78 164 VAL A CA 1
ATOM 1183 C C . VAL A 1 164 ? -19.929 22.227 -19.494 1.00 39.78 164 VAL A C 1
ATOM 1185 O O . VAL A 1 164 ? -20.901 21.485 -19.358 1.00 39.78 164 VAL A O 1
ATOM 1188 N N . SER A 1 165 ? -19.050 22.089 -20.482 1.00 43.56 165 SER A N 1
ATOM 1189 C CA . SER A 1 165 ? -18.931 20.880 -21.288 1.00 43.56 165 SER A CA 1
ATOM 1190 C C . SER A 1 165 ? -18.779 19.665 -20.367 1.00 43.56 165 SER A C 1
ATOM 1192 O O . SER A 1 165 ? -18.104 19.779 -19.341 1.00 43.56 165 SER A O 1
ATOM 1194 N N . PRO A 1 166 ? -19.382 18.513 -20.702 1.00 44.28 166 PRO A N 1
ATOM 1195 C CA . PRO A 1 166 ? -19.214 17.309 -19.910 1.00 44.28 166 PRO A CA 1
ATOM 1196 C C . PRO A 1 166 ? -17.732 16.937 -19.869 1.00 44.28 166 PRO A C 1
ATOM 1198 O O . PRO A 1 166 ? -17.078 16.832 -20.908 1.00 44.28 166 PRO A O 1
ATOM 1201 N N . THR A 1 167 ? -17.224 16.748 -18.654 1.00 46.84 167 THR A N 1
ATOM 1202 C CA . THR A 1 167 ? -16.034 15.948 -18.377 1.00 46.84 167 THR A CA 1
ATOM 1203 C C . THR A 1 167 ? -16.143 14.660 -19.184 1.00 46.84 167 THR A C 1
ATOM 1205 O O . THR A 1 167 ? -17.120 13.922 -19.046 1.00 46.84 167 THR A O 1
ATOM 1208 N N . SER A 1 168 ? -15.187 14.444 -20.085 1.00 45.91 168 SER A N 1
ATOM 1209 C CA . SER A 1 168 ? -15.075 13.238 -20.896 1.00 45.91 168 SER A CA 1
ATOM 1210 C C . SER A 1 168 ? -15.163 12.016 -19.985 1.00 45.91 168 SER A C 1
ATOM 1212 O O . SER A 1 168 ? -14.336 11.857 -19.087 1.00 45.91 168 SER A O 1
ATOM 1214 N N . ALA A 1 169 ? -16.186 11.186 -20.194 1.00 48.47 169 ALA A N 1
ATOM 1215 C CA . ALA A 1 169 ? -16.315 9.906 -19.515 1.00 48.47 169 ALA A CA 1
ATOM 1216 C C . ALA A 1 169 ? -15.022 9.089 -19.692 1.00 48.47 169 ALA A C 1
ATOM 1218 O O . ALA A 1 169 ? -14.412 9.179 -20.769 1.00 48.47 169 ALA A O 1
ATOM 1219 N N . PRO A 1 170 ? -14.613 8.292 -18.690 1.00 47.16 170 PRO A N 1
ATOM 1220 C CA . PRO A 1 170 ? -13.473 7.412 -18.834 1.00 47.16 170 PRO A CA 1
ATOM 1221 C C . PRO A 1 170 ? -13.672 6.507 -20.035 1.00 47.16 170 PRO A C 1
ATOM 1223 O O . PRO A 1 170 ? -14.654 5.771 -20.121 1.00 47.16 170 PRO A O 1
ATOM 1226 N N . THR A 1 171 ? -12.760 6.595 -21.000 1.00 50.94 171 THR A N 1
ATOM 1227 C CA . THR A 1 171 ? -12.679 5.552 -22.017 1.00 50.94 171 THR A CA 1
ATOM 1228 C C . THR A 1 171 ? -12.059 4.357 -21.318 1.00 50.94 171 THR A C 1
ATOM 1230 O O . THR A 1 171 ? -10.844 4.300 -21.148 1.00 50.94 171 THR A O 1
ATOM 1233 N N . GLU A 1 172 ? -12.904 3.440 -20.857 1.00 50.78 172 GLU A N 1
ATOM 1234 C CA . GLU A 1 172 ? -12.481 2.126 -20.386 1.00 50.78 172 GLU A CA 1
ATOM 1235 C C . GLU A 1 172 ? -11.550 1.513 -21.447 1.00 50.78 172 GLU A C 1
ATOM 1237 O O . GLU A 1 172 ? -11.921 1.385 -22.618 1.00 50.78 172 GLU A O 1
ATOM 1242 N N . GLY A 1 173 ? -10.300 1.231 -21.067 1.00 61.59 173 GLY A N 1
ATOM 1243 C CA . GLY A 1 173 ? -9.264 0.762 -21.991 1.00 61.59 173 GLY A CA 1
ATOM 1244 C C . GLY A 1 173 ? -8.443 1.854 -22.691 1.00 61.59 173 GLY A C 1
ATOM 1245 O O . GLY A 1 173 ? -7.799 1.567 -23.702 1.00 61.59 173 GLY A O 1
ATOM 1246 N N . ALA A 1 174 ? -8.429 3.093 -22.186 1.00 80.31 174 ALA A N 1
ATOM 1247 C CA . ALA A 1 174 ? -7.489 4.117 -22.642 1.00 80.31 174 ALA A CA 1
ATOM 1248 C C . ALA A 1 174 ? -6.033 3.630 -22.515 1.00 80.31 174 ALA A C 1
ATOM 1250 O O . ALA A 1 174 ? -5.677 2.954 -21.550 1.00 80.31 174 ALA A O 1
ATOM 1251 N N . ILE A 1 175 ? -5.185 3.980 -23.486 1.00 87.44 175 ILE A N 1
ATOM 1252 C CA . ILE A 1 175 ? -3.755 3.648 -23.470 1.00 87.44 175 ILE A CA 1
ATOM 1253 C C . ILE A 1 175 ? -2.949 4.938 -23.336 1.00 87.44 175 ILE A C 1
ATOM 1255 O O . ILE A 1 175 ? -3.073 5.833 -24.173 1.00 87.44 175 ILE A O 1
ATOM 1259 N N . LEU A 1 176 ? -2.095 5.009 -22.317 1.00 88.69 176 LEU A N 1
ATOM 1260 C CA . LEU A 1 176 ? -1.101 6.065 -22.143 1.00 88.69 176 LEU A CA 1
ATOM 1261 C C . LEU A 1 176 ? 0.290 5.499 -22.434 1.00 88.69 176 LEU A C 1
ATOM 1263 O O . LEU A 1 176 ? 0.686 4.508 -21.831 1.00 88.69 176 LEU A O 1
ATOM 1267 N N . LYS A 1 177 ? 1.055 6.128 -23.329 1.00 89.06 177 LYS A N 1
ATOM 1268 C CA . LYS A 1 177 ? 2.466 5.784 -23.560 1.00 89.06 177 LYS A CA 1
ATOM 1269 C C . LYS A 1 177 ? 3.359 6.733 -22.756 1.00 89.06 177 LYS A C 1
ATOM 1271 O O . LYS A 1 177 ? 3.228 7.943 -22.909 1.00 89.06 177 LYS A O 1
ATOM 1276 N N . LEU A 1 178 ? 4.268 6.185 -21.955 1.00 88.94 178 LEU A N 1
ATOM 1277 C CA . LEU A 1 178 ? 5.353 6.905 -21.287 1.00 88.94 178 LEU A CA 1
ATOM 1278 C C . LEU A 1 178 ? 6.695 6.451 -21.870 1.00 88.94 178 LEU A C 1
ATOM 1280 O O . LEU A 1 178 ? 6.864 5.285 -22.225 1.00 88.94 178 LEU A O 1
ATOM 1284 N N . GLU A 1 179 ? 7.649 7.366 -21.988 1.00 87.56 179 GLU A N 1
ATOM 1285 C CA . GLU A 1 179 ? 8.968 7.094 -22.569 1.00 87.56 179 GLU A CA 1
ATOM 1286 C C . GLU A 1 179 ? 10.043 7.209 -21.487 1.00 87.56 179 GLU A C 1
ATOM 1288 O O . GLU A 1 179 ? 10.010 8.133 -20.676 1.00 87.56 179 GLU A O 1
ATOM 1293 N N . ILE A 1 180 ? 10.983 6.263 -21.474 1.00 86.50 180 ILE A N 1
ATOM 1294 C CA . ILE A 1 180 ? 12.213 6.328 -20.679 1.00 86.50 180 ILE A CA 1
ATOM 1295 C C . ILE A 1 180 ? 13.276 6.951 -21.596 1.00 86.50 180 ILE A C 1
ATOM 1297 O O . ILE A 1 180 ? 13.714 6.273 -22.527 1.00 86.50 180 ILE A O 1
ATOM 1301 N N . PRO A 1 181 ? 13.640 8.234 -21.420 1.00 82.75 181 PRO A N 1
ATOM 1302 C CA . PRO A 1 181 ? 14.440 8.965 -22.401 1.00 82.75 181 PRO A CA 1
ATOM 1303 C C . PRO A 1 181 ? 15.917 8.543 -22.416 1.00 82.75 181 PRO A C 1
ATOM 1305 O O . PRO A 1 181 ? 16.455 8.038 -21.430 1.00 82.75 181 PRO A O 1
ATOM 1308 N N . GLU A 1 182 ? 16.621 8.824 -23.514 1.00 82.31 182 GLU A N 1
ATOM 1309 C CA . GLU A 1 182 ? 18.075 8.640 -23.587 1.00 82.31 182 GLU A CA 1
ATOM 1310 C C . GLU A 1 182 ? 18.822 9.382 -22.469 1.00 82.31 182 GLU A C 1
ATOM 1312 O O . GLU A 1 182 ? 18.521 10.531 -22.136 1.00 82.31 182 GLU A O 1
ATOM 1317 N N . GLY A 1 183 ? 19.844 8.729 -21.906 1.00 75.06 183 GLY A N 1
ATOM 1318 C CA . GLY A 1 183 ? 20.686 9.335 -20.871 1.00 75.06 183 GLY A CA 1
ATOM 1319 C C . GLY A 1 183 ? 20.020 9.403 -19.495 1.00 75.06 183 GLY A C 1
ATOM 1320 O O . GLY A 1 183 ? 20.507 10.125 -18.623 1.00 75.06 183 GLY A O 1
ATOM 1321 N N . THR A 1 184 ? 18.953 8.627 -19.283 1.00 73.25 184 THR A N 1
ATOM 1322 C CA . THR A 1 184 ? 18.162 8.561 -18.045 1.00 73.25 184 THR A CA 1
ATOM 1323 C C . THR A 1 184 ? 19.018 8.352 -16.792 1.00 73.25 184 THR A C 1
ATOM 1325 O O . THR A 1 184 ? 18.784 8.967 -15.756 1.00 73.25 184 THR A O 1
ATOM 1328 N N . THR A 1 185 ? 20.081 7.554 -16.889 1.00 65.44 185 THR A N 1
ATOM 1329 C CA . THR A 1 185 ? 21.012 7.287 -15.776 1.00 65.44 185 THR A CA 1
ATOM 1330 C C . THR A 1 185 ? 21.837 8.505 -15.323 1.00 65.44 185 THR A C 1
ATOM 1332 O O . THR A 1 185 ? 22.424 8.467 -14.241 1.00 65.44 185 THR A O 1
ATOM 1335 N N . GLY A 1 186 ? 21.883 9.584 -16.114 1.00 61.75 186 GLY A N 1
ATOM 1336 C CA . GLY A 1 186 ? 22.610 10.825 -15.817 1.00 61.75 186 GLY A CA 1
ATOM 1337 C C . GLY A 1 186 ? 21.736 12.014 -15.398 1.00 61.75 186 GLY A C 1
ATOM 1338 O O . GLY A 1 186 ? 22.276 13.098 -15.170 1.00 61.75 186 GLY A O 1
ATOM 1339 N N . LEU A 1 187 ? 20.412 11.846 -15.316 1.00 59.47 187 LEU A N 1
ATOM 1340 C CA . LEU A 1 187 ? 19.467 12.915 -14.976 1.00 59.47 187 LEU A CA 1
ATOM 1341 C C . LEU A 1 187 ? 19.233 13.000 -13.452 1.00 59.47 187 LEU A C 1
ATOM 1343 O O . LEU A 1 187 ? 19.238 11.988 -12.753 1.00 59.47 187 LEU A O 1
ATOM 1347 N N . GLN A 1 188 ? 19.050 14.223 -12.933 1.00 51.75 188 GLN A N 1
ATOM 1348 C CA . GLN A 1 188 ? 18.772 14.497 -11.507 1.00 51.75 188 GLN A CA 1
ATOM 1349 C C . GLN A 1 188 ? 17.286 14.798 -11.207 1.00 51.75 188 GLN A C 1
ATOM 1351 O O . GLN A 1 188 ? 16.952 15.057 -10.055 1.00 51.75 188 GLN A O 1
ATOM 1356 N N . ASP A 1 189 ? 16.410 14.759 -12.215 1.00 51.78 189 ASP A N 1
ATOM 1357 C CA . ASP A 1 189 ? 14.955 14.977 -12.105 1.00 51.78 189 ASP A CA 1
ATOM 1358 C C . ASP A 1 189 ? 14.193 13.649 -12.281 1.00 51.78 189 ASP A C 1
ATOM 1360 O O . ASP A 1 189 ? 14.776 12.722 -12.841 1.00 51.78 189 ASP A O 1
ATOM 1364 N N . PRO A 1 190 ? 12.928 13.508 -11.821 1.00 52.97 190 PRO A N 1
ATOM 1365 C CA . PRO A 1 190 ? 12.171 12.259 -11.954 1.00 52.97 190 PRO A CA 1
ATOM 1366 C C . PRO A 1 190 ? 12.091 11.834 -13.422 1.00 52.97 190 PRO A C 1
ATOM 1368 O O . PRO A 1 190 ? 11.568 12.551 -14.273 1.00 52.97 190 PRO A O 1
ATOM 1371 N N . VAL A 1 191 ? 12.674 10.674 -13.721 1.00 60.78 191 VAL A N 1
ATOM 1372 C CA . VAL A 1 191 ? 13.057 10.333 -15.095 1.00 60.78 191 VAL A CA 1
ATOM 1373 C C . VAL A 1 191 ? 11.950 9.622 -15.887 1.00 60.78 191 VAL A C 1
ATOM 1375 O O . VAL A 1 191 ? 12.019 9.518 -17.109 1.00 60.78 191 VAL A O 1
ATOM 1378 N N . PHE A 1 192 ? 10.875 9.192 -15.223 1.00 64.88 192 PHE A N 1
ATOM 1379 C CA . PHE A 1 192 ? 9.741 8.507 -15.856 1.00 64.88 192 PHE A CA 1
ATOM 1380 C C . PHE A 1 192 ? 8.592 9.447 -16.268 1.00 64.88 192 PHE A C 1
ATOM 1382 O O . PHE A 1 192 ? 7.420 9.094 -16.146 1.00 64.88 192 PHE A O 1
ATOM 1389 N N . GLY A 1 193 ? 8.916 10.645 -16.761 1.00 61.47 193 GLY A N 1
ATOM 1390 C CA . GLY A 1 193 ? 7.930 11.657 -17.160 1.00 61.47 193 GLY A CA 1
ATOM 1391 C C . GLY A 1 193 ? 7.383 12.481 -15.987 1.00 61.47 193 GLY A C 1
ATOM 1392 O O . GLY A 1 193 ? 8.031 12.617 -14.950 1.00 61.47 193 GLY A O 1
ATOM 1393 N N . GLU A 1 194 ? 6.192 13.071 -16.152 1.00 63.12 194 GLU A N 1
ATOM 1394 C CA . GLU A 1 194 ? 5.534 13.821 -15.073 1.00 63.12 194 GLU A CA 1
ATOM 1395 C C . GLU A 1 194 ? 5.176 12.874 -13.918 1.00 63.12 194 GLU A C 1
ATOM 1397 O O . GLU A 1 194 ? 4.454 11.900 -14.101 1.00 63.12 194 GLU A O 1
ATOM 1402 N N . SER A 1 195 ? 5.673 13.141 -12.711 1.00 63.06 195 SER A N 1
ATOM 1403 C CA . SER A 1 195 ? 5.419 12.294 -11.542 1.00 63.06 195 SER A CA 1
ATOM 1404 C C . SER A 1 195 ? 4.744 13.114 -10.433 1.00 63.06 195 SER A C 1
ATOM 1406 O O . SER A 1 195 ? 5.364 14.056 -9.932 1.00 63.06 195 SER A O 1
ATOM 1408 N N . PRO A 1 196 ? 3.514 12.767 -9.997 1.00 64.25 196 PRO A N 1
ATOM 1409 C CA . PRO A 1 196 ? 2.664 11.697 -10.527 1.00 64.25 196 PRO A CA 1
ATOM 1410 C C . PRO A 1 196 ? 2.048 12.041 -11.893 1.00 64.25 196 PRO A C 1
ATOM 1412 O O . PRO A 1 196 ? 1.653 13.183 -12.116 1.00 64.25 196 PRO A O 1
ATOM 1415 N N . THR A 1 197 ? 1.889 11.040 -12.762 1.00 81.12 197 THR A N 1
ATOM 1416 C CA . THR A 1 197 ? 1.036 11.154 -13.957 1.00 81.12 197 THR A CA 1
ATOM 1417 C C . THR A 1 197 ? -0.393 10.747 -13.604 1.00 81.12 197 THR A C 1
ATOM 1419 O O . THR A 1 197 ? -0.600 9.647 -13.089 1.00 81.12 197 THR A O 1
ATOM 1422 N N . ASP A 1 198 ? -1.379 11.592 -13.910 1.00 84.44 198 ASP A N 1
ATOM 1423 C CA . ASP A 1 198 ? -2.795 11.280 -13.691 1.00 84.44 198 ASP A CA 1
ATOM 1424 C C . ASP A 1 198 ? -3.370 10.439 -14.839 1.00 84.44 198 ASP A C 1
ATOM 1426 O O . ASP A 1 198 ? -3.253 10.804 -16.009 1.00 84.44 198 ASP A O 1
ATOM 1430 N N . VAL A 1 199 ? -4.040 9.336 -14.505 1.00 84.75 199 VAL A N 1
ATOM 1431 C CA . VAL A 1 199 ? -4.772 8.485 -15.457 1.00 84.75 199 VAL A CA 1
ATOM 1432 C C . VAL A 1 199 ? -6.144 8.122 -14.909 1.00 84.75 199 VAL A C 1
ATOM 1434 O O . VAL A 1 199 ? -6.347 8.123 -13.700 1.00 84.75 199 VAL A O 1
ATOM 1437 N N . GLN A 1 200 ? -7.090 7.783 -15.781 1.00 84.31 200 GLN A N 1
ATOM 1438 C CA . GLN A 1 200 ? -8.391 7.280 -15.337 1.00 84.31 200 GLN A CA 1
ATOM 1439 C C . GLN A 1 200 ? -8.329 5.784 -15.002 1.00 84.31 200 GLN A C 1
ATOM 1441 O O . GLN A 1 200 ? -7.508 5.052 -15.565 1.00 84.31 200 GLN A O 1
ATOM 1446 N N . LEU A 1 201 ? -9.212 5.319 -14.120 1.00 81.31 201 LEU A N 1
ATOM 1447 C CA . LEU A 1 201 ? -9.409 3.895 -13.838 1.00 81.31 201 LEU A CA 1
ATOM 1448 C C . LEU A 1 201 ? -9.591 3.089 -15.138 1.00 81.31 201 LEU A C 1
ATOM 1450 O O . LEU A 1 201 ? -10.294 3.509 -16.056 1.00 81.31 201 LEU A O 1
ATOM 1454 N N . GLY A 1 202 ? -8.930 1.937 -15.227 1.00 77.06 202 GLY A N 1
ATOM 1455 C CA . GLY A 1 202 ? -8.904 1.083 -16.416 1.00 77.06 202 GLY A CA 1
ATOM 1456 C C . GLY A 1 202 ? -7.902 1.520 -17.493 1.00 77.06 202 GLY A C 1
ATOM 1457 O O . GLY A 1 202 ? -7.834 0.890 -18.551 1.00 77.06 202 GLY A O 1
ATOM 1458 N N . THR A 1 203 ? -7.108 2.573 -17.260 1.00 85.94 203 THR A N 1
ATOM 1459 C CA . THR A 1 203 ? -6.054 2.985 -18.200 1.00 85.94 203 THR A CA 1
ATOM 1460 C C . THR A 1 203 ? -4.922 1.961 -18.224 1.00 85.94 203 THR A C 1
ATOM 1462 O O . THR A 1 203 ? -4.392 1.560 -17.188 1.00 85.94 203 THR A O 1
ATOM 1465 N N . THR A 1 204 ? -4.499 1.576 -19.426 1.00 89.81 204 THR A N 1
ATOM 1466 C CA . THR A 1 204 ? -3.267 0.818 -19.653 1.00 89.81 204 THR A CA 1
ATOM 1467 C C . THR A 1 204 ? -2.114 1.773 -19.913 1.00 89.81 204 THR A C 1
ATOM 1469 O O . THR A 1 204 ? -2.087 2.459 -20.933 1.00 89.81 204 THR A O 1
ATOM 1472 N N . VAL A 1 205 ? -1.135 1.809 -19.017 1.00 93.00 205 VAL A N 1
ATOM 1473 C CA . VAL A 1 205 ? 0.102 2.566 -19.232 1.00 93.00 205 VAL A CA 1
ATOM 1474 C C . VAL A 1 205 ? 1.124 1.654 -19.892 1.00 93.00 205 VAL A C 1
ATOM 1476 O O . VAL A 1 205 ? 1.294 0.511 -19.483 1.00 93.00 205 VAL A O 1
ATOM 1479 N N . THR A 1 206 ? 1.785 2.151 -20.933 1.00 89.00 206 THR A N 1
ATOM 1480 C CA . THR A 1 206 ? 2.863 1.470 -21.650 1.00 89.00 206 THR A CA 1
ATOM 1481 C C . THR A 1 206 ? 4.138 2.287 -21.544 1.00 89.00 206 THR A C 1
ATOM 1483 O O . THR A 1 206 ? 4.214 3.374 -22.110 1.00 89.00 206 THR A O 1
ATOM 1486 N N . TRP A 1 207 ? 5.141 1.757 -20.856 1.00 91.50 207 TRP A N 1
ATOM 1487 C CA . TRP A 1 207 ? 6.480 2.331 -20.808 1.00 91.50 207 TRP A CA 1
ATOM 1488 C C . TRP A 1 207 ? 7.304 1.799 -21.973 1.00 91.50 207 TRP A C 1
ATOM 1490 O O . TRP A 1 207 ? 7.322 0.591 -22.210 1.00 91.50 207 TRP A O 1
ATOM 1500 N N . VAL A 1 208 ? 7.990 2.684 -22.689 1.00 89.06 208 VAL A N 1
ATOM 1501 C CA . VAL A 1 208 ? 8.904 2.329 -23.781 1.00 89.06 208 VAL A CA 1
ATOM 1502 C C . VAL A 1 208 ? 10.303 2.804 -23.441 1.00 89.06 208 VAL A C 1
ATOM 1504 O O . VAL A 1 208 ? 10.488 3.965 -23.076 1.00 89.06 208 VAL A O 1
ATOM 1507 N N . ASN A 1 209 ? 11.276 1.900 -23.537 1.00 89.81 209 ASN A N 1
ATOM 1508 C CA . ASN A 1 209 ? 12.661 2.232 -23.264 1.00 89.81 209 ASN A CA 1
ATOM 1509 C C . ASN A 1 209 ? 13.332 2.821 -24.509 1.00 89.81 209 ASN A C 1
ATOM 1511 O O . ASN A 1 209 ? 13.765 2.080 -25.387 1.00 89.81 209 ASN A O 1
ATOM 1515 N N . GLU A 1 210 ? 13.423 4.146 -24.577 1.00 87.12 210 GLU A N 1
ATO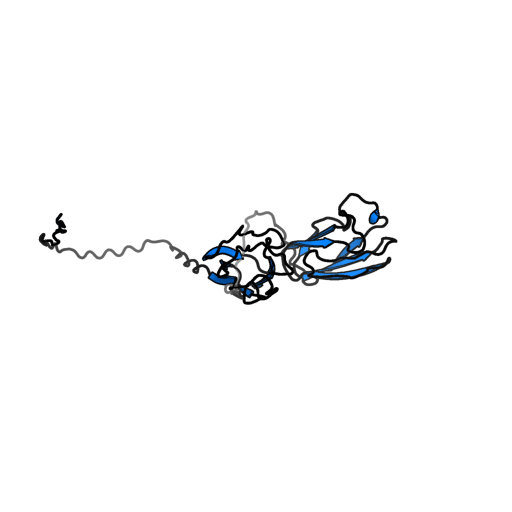M 1516 C CA . GLU A 1 210 ? 14.166 4.857 -25.625 1.00 87.12 210 GLU A CA 1
ATOM 1517 C C . GLU A 1 210 ? 15.633 5.092 -25.208 1.00 87.12 210 GLU A C 1
ATOM 1519 O O . GLU A 1 210 ? 16.422 5.603 -25.996 1.00 87.12 210 GLU A O 1
ATOM 1524 N N . ASP A 1 211 ? 16.033 4.710 -23.986 1.00 86.06 211 ASP A N 1
ATOM 1525 C CA . ASP A 1 211 ? 17.423 4.775 -23.539 1.00 86.06 211 ASP A CA 1
ATOM 1526 C C . ASP A 1 211 ? 18.265 3.642 -24.140 1.00 86.06 211 ASP A C 1
ATOM 1528 O O . ASP A 1 211 ? 17.814 2.527 -24.399 1.00 86.06 211 ASP A O 1
ATOM 1532 N N . SER A 1 212 ? 19.555 3.921 -24.297 1.00 87.75 212 SER A N 1
ATOM 1533 C CA . SER A 1 212 ? 20.584 2.957 -24.693 1.00 87.75 212 SER A CA 1
ATOM 1534 C C . SER A 1 212 ?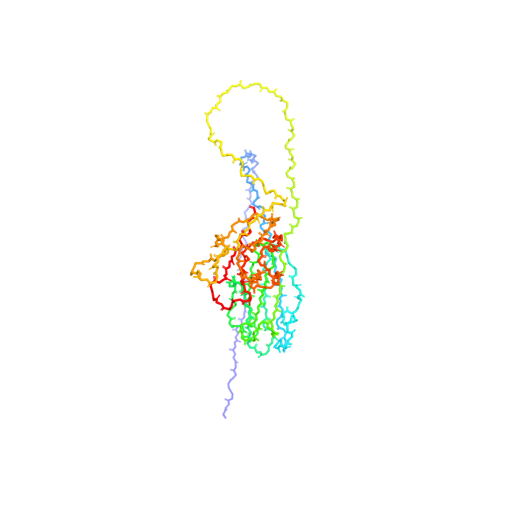 20.920 1.929 -23.602 1.00 87.75 212 SER A C 1
ATOM 1536 O O . SER A 1 212 ? 21.639 0.961 -23.862 1.00 87.75 212 SER A O 1
ATOM 1538 N N . VAL A 1 213 ? 20.408 2.131 -22.385 1.00 88.31 213 VAL A N 1
ATOM 1539 C CA . VAL A 1 213 ? 20.614 1.273 -21.213 1.00 88.31 213 VAL A CA 1
ATOM 1540 C C . VAL A 1 213 ? 19.311 0.550 -20.865 1.00 88.31 213 VAL A C 1
ATOM 1542 O O . VAL A 1 213 ? 18.224 1.098 -21.015 1.00 88.31 213 VAL A O 1
ATOM 1545 N N . ALA A 1 214 ? 19.405 -0.700 -20.409 1.00 88.88 214 ALA A N 1
ATOM 1546 C CA . ALA A 1 214 ? 18.236 -1.480 -20.009 1.00 88.88 214 ALA A CA 1
ATOM 1547 C C . ALA A 1 214 ? 17.660 -0.996 -18.669 1.00 88.88 214 ALA A C 1
ATOM 1549 O O . ALA A 1 214 ? 18.410 -0.753 -17.727 1.00 88.88 214 ALA A O 1
ATOM 1550 N N . HIS A 1 215 ? 16.334 -0.925 -18.566 1.00 89.75 215 HIS A N 1
ATOM 1551 C CA . HIS A 1 215 ? 15.623 -0.433 -17.381 1.00 89.75 215 HIS A CA 1
ATOM 1552 C C . HIS A 1 215 ? 14.600 -1.445 -16.868 1.00 89.75 215 HIS A C 1
ATOM 1554 O O . HIS A 1 215 ? 14.485 -2.554 -17.379 1.00 89.75 215 HIS A O 1
ATOM 1560 N N . SER A 1 216 ? 13.873 -1.073 -15.822 1.00 91.38 216 SER A N 1
ATOM 1561 C CA . SER A 1 216 ? 12.727 -1.818 -15.305 1.00 91.38 216 SER A CA 1
ATOM 1562 C C . SER A 1 216 ? 11.702 -0.840 -14.745 1.00 91.38 216 SER A C 1
ATOM 1564 O O . SER A 1 216 ? 12.050 0.275 -14.355 1.00 91.38 216 SER A O 1
ATOM 1566 N N . ILE A 1 217 ? 10.455 -1.284 -14.719 1.00 91.62 217 ILE A N 1
ATOM 1567 C CA . ILE A 1 217 ? 9.311 -0.630 -14.110 1.00 91.62 217 ILE A CA 1
ATOM 1568 C C . ILE A 1 217 ? 8.785 -1.613 -13.073 1.00 91.62 217 ILE A C 1
ATOM 1570 O O . ILE A 1 217 ? 8.069 -2.563 -13.401 1.00 91.62 217 ILE A O 1
ATOM 1574 N N . THR A 1 218 ? 9.189 -1.419 -11.823 1.00 88.94 218 THR A N 1
ATOM 1575 C CA . THR A 1 218 ? 8.717 -2.241 -10.714 1.00 88.94 218 THR A CA 1
ATOM 1576 C C . THR A 1 218 ? 8.012 -1.377 -9.692 1.00 88.94 218 THR A C 1
ATOM 1578 O O . THR A 1 218 ? 8.595 -0.429 -9.174 1.00 88.94 218 THR A O 1
ATOM 1581 N N . ALA A 1 219 ? 6.772 -1.728 -9.371 1.00 87.31 219 ALA A N 1
ATOM 1582 C CA . ALA A 1 219 ? 6.050 -1.106 -8.279 1.00 87.31 219 ALA A CA 1
ATOM 1583 C C . ALA A 1 219 ? 6.808 -1.266 -6.951 1.00 87.31 219 ALA A C 1
ATOM 1585 O O . ALA A 1 219 ? 7.339 -2.338 -6.648 1.00 87.31 219 ALA A O 1
ATOM 1586 N N . ASP A 1 220 ? 6.821 -0.210 -6.140 1.00 82.06 220 ASP A N 1
ATOM 1587 C CA . ASP A 1 220 ? 7.418 -0.222 -4.798 1.00 82.06 220 ASP A CA 1
ATOM 1588 C C . ASP A 1 220 ? 6.724 -1.240 -3.880 1.00 82.06 220 ASP A C 1
ATOM 1590 O O . ASP A 1 220 ? 7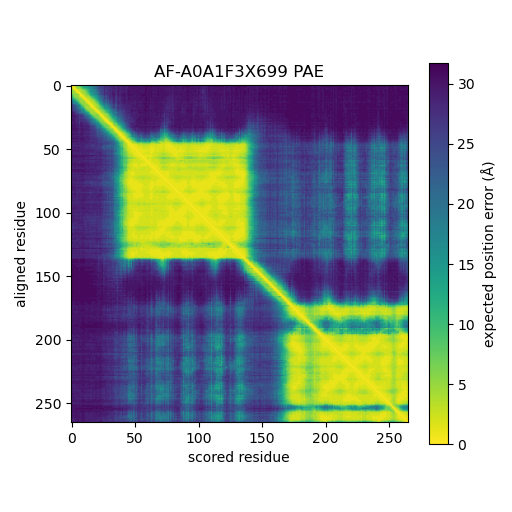.348 -1.825 -2.998 1.00 82.06 220 ASP A O 1
ATOM 1594 N N . ASP A 1 221 ? 5.430 -1.464 -4.112 1.00 73.50 221 ASP A N 1
ATOM 1595 C CA . ASP A 1 221 ? 4.584 -2.408 -3.384 1.00 73.50 221 ASP A CA 1
ATOM 1596 C C . ASP A 1 221 ? 4.546 -3.811 -4.016 1.00 73.50 221 ASP A C 1
ATOM 1598 O O . ASP A 1 221 ? 3.775 -4.666 -3.577 1.00 73.50 221 ASP A O 1
ATOM 1602 N N . LEU A 1 222 ? 5.370 -4.033 -5.049 1.00 76.50 222 LEU A N 1
ATOM 1603 C CA . LEU A 1 222 ? 5.502 -5.276 -5.809 1.00 76.50 222 LEU A CA 1
ATOM 1604 C C . LEU A 1 222 ? 4.227 -5.731 -6.548 1.00 76.50 222 LEU A C 1
ATOM 1606 O O . LEU A 1 222 ? 4.170 -6.874 -7.002 1.00 76.50 222 LEU A O 1
ATOM 1610 N N . SER A 1 223 ? 3.230 -4.855 -6.719 1.00 71.50 223 SER A N 1
ATOM 1611 C CA . SER A 1 223 ? 1.987 -5.154 -7.454 1.00 71.50 223 SER A CA 1
ATOM 1612 C C . SER A 1 223 ? 2.205 -5.447 -8.944 1.00 71.50 223 SER A C 1
ATOM 1614 O O . SER A 1 223 ? 1.455 -6.219 -9.542 1.00 71.50 223 SER A O 1
ATOM 1616 N N . PHE A 1 224 ? 3.256 -4.884 -9.543 1.00 84.25 224 PHE A N 1
ATOM 1617 C CA . PHE A 1 224 ? 3.703 -5.206 -10.896 1.00 84.25 224 PHE A CA 1
ATOM 1618 C C . PHE A 1 224 ? 5.222 -5.116 -11.027 1.00 84.25 224 PHE A C 1
ATOM 1620 O O . PHE A 1 224 ? 5.889 -4.338 -10.342 1.00 84.25 224 PHE A O 1
ATOM 1627 N N . ASP A 1 225 ? 5.766 -5.905 -11.951 1.00 90.06 225 ASP A N 1
ATOM 1628 C CA . ASP A 1 225 ? 7.182 -5.892 -12.300 1.00 90.06 225 ASP A CA 1
ATOM 1629 C C . ASP A 1 225 ? 7.351 -6.212 -13.786 1.00 90.06 225 ASP A C 1
ATOM 1631 O O . ASP A 1 225 ? 6.924 -7.269 -14.256 1.00 90.06 225 ASP A O 1
ATOM 1635 N N . SER A 1 226 ? 7.986 -5.306 -14.527 1.00 91.94 226 SER A N 1
ATOM 1636 C CA . SER A 1 226 ? 8.315 -5.533 -15.933 1.00 91.94 226 SER A CA 1
ATOM 1637 C C . SER A 1 226 ? 9.431 -6.556 -16.142 1.00 91.94 226 SER A C 1
ATOM 1639 O O . SER A 1 226 ? 9.611 -7.042 -17.257 1.00 91.94 226 SER A O 1
ATOM 1641 N N . GLY A 1 227 ? 10.248 -6.824 -15.116 1.00 89.19 227 GLY A N 1
ATOM 1642 C CA . GLY A 1 227 ? 11.590 -7.355 -15.326 1.00 89.19 227 GLY A CA 1
ATOM 1643 C C . GLY A 1 227 ? 12.444 -6.372 -16.137 1.00 89.19 227 GLY A C 1
ATOM 1644 O O . GLY A 1 227 ? 12.213 -5.162 -16.119 1.00 89.19 227 GLY A O 1
ATOM 1645 N N . THR A 1 228 ? 13.441 -6.876 -16.859 1.00 90.31 228 THR A N 1
ATOM 1646 C CA . THR A 1 228 ? 14.309 -6.041 -17.702 1.00 90.31 228 THR A CA 1
ATOM 1647 C C . THR A 1 228 ? 13.618 -5.641 -19.007 1.00 90.31 228 THR A C 1
ATOM 1649 O O . THR A 1 228 ? 13.225 -6.502 -19.789 1.00 90.31 228 THR A O 1
ATOM 1652 N N . ILE A 1 229 ? 13.557 -4.336 -19.273 1.00 90.38 229 ILE A N 1
ATOM 1653 C CA . ILE A 1 229 ? 13.137 -3.725 -20.537 1.00 90.38 229 ILE A CA 1
ATOM 1654 C C . ILE A 1 229 ? 14.404 -3.267 -21.276 1.00 90.38 229 ILE A C 1
ATOM 1656 O O . ILE A 1 229 ? 15.053 -2.301 -20.861 1.00 90.38 229 ILE A O 1
ATOM 1660 N N . ASN A 1 230 ? 14.799 -3.961 -22.347 1.00 91.12 230 ASN A N 1
ATOM 1661 C CA . ASN A 1 230 ? 15.986 -3.582 -23.129 1.00 91.12 230 ASN A CA 1
ATOM 1662 C C . ASN A 1 230 ? 15.709 -2.336 -23.993 1.00 91.12 230 ASN A C 1
ATOM 1664 O O . ASN A 1 230 ? 14.549 -1.961 -24.160 1.00 91.12 230 ASN A O 1
ATOM 1668 N N . PRO A 1 231 ? 16.744 -1.688 -24.558 1.00 91.56 231 PRO A N 1
ATOM 1669 C CA . PRO A 1 231 ? 16.556 -0.588 -25.504 1.00 91.56 231 PRO A CA 1
ATOM 1670 C C . PRO A 1 231 ? 15.605 -0.962 -26.651 1.00 91.56 231 PRO A C 1
ATOM 1672 O O . PRO A 1 231 ? 15.814 -1.967 -27.333 1.00 91.56 231 PRO A O 1
ATOM 1675 N N . GLY A 1 232 ? 14.572 -0.147 -26.859 1.00 86.44 232 GLY A N 1
ATOM 1676 C CA . GLY A 1 232 ? 13.509 -0.347 -27.846 1.00 86.44 232 GLY A CA 1
ATOM 1677 C 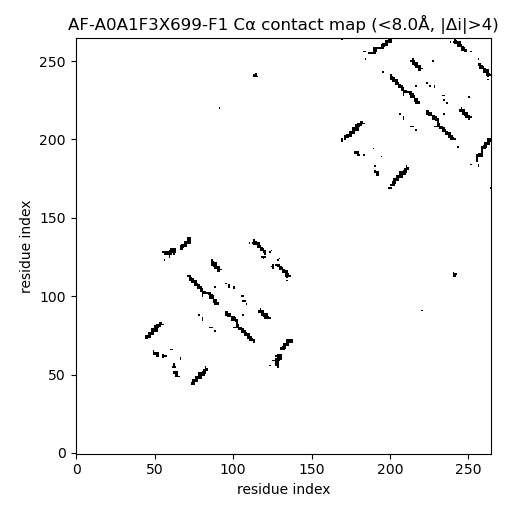C . GLY A 1 232 ? 12.362 -1.269 -27.408 1.00 86.44 232 GLY A C 1
ATOM 1678 O O . GLY A 1 232 ? 11.353 -1.335 -28.113 1.00 86.44 232 GLY A O 1
ATOM 1679 N N . ASP A 1 233 ? 12.479 -1.958 -26.268 1.00 94.69 233 ASP A N 1
ATOM 1680 C CA . ASP A 1 233 ? 11.406 -2.794 -25.718 1.00 94.69 233 ASP A CA 1
ATOM 1681 C C . ASP A 1 233 ? 10.387 -1.953 -24.927 1.00 94.69 233 ASP A C 1
ATOM 1683 O O . ASP A 1 233 ? 10.621 -0.793 -24.564 1.00 94.69 233 ASP A O 1
ATOM 1687 N N . SER A 1 234 ? 9.238 -2.562 -24.626 1.00 91.50 234 SER A N 1
ATOM 1688 C CA . SER A 1 234 ? 8.174 -1.939 -23.844 1.00 91.50 234 SER A CA 1
ATOM 1689 C C . SER A 1 234 ? 7.550 -2.875 -22.810 1.00 91.50 234 SER A C 1
ATOM 1691 O O . SER A 1 234 ? 7.618 -4.100 -22.917 1.00 91.50 234 SER A O 1
ATOM 1693 N N . PHE A 1 235 ? 6.912 -2.274 -21.808 1.00 93.50 235 PHE A N 1
ATOM 1694 C CA . PHE A 1 235 ? 6.099 -2.950 -20.800 1.00 93.50 235 PHE A CA 1
ATOM 1695 C C . PHE A 1 235 ? 4.757 -2.235 -20.658 1.00 93.50 235 PHE A C 1
ATOM 1697 O O . PHE A 1 235 ? 4.725 -1.006 -20.651 1.00 93.50 235 PHE A O 1
ATOM 1704 N N . SER A 1 236 ? 3.664 -2.986 -20.510 1.00 88.94 236 SER A N 1
ATOM 1705 C CA . SER A 1 236 ? 2.321 -2.434 -20.311 1.00 88.94 236 SER A CA 1
ATOM 1706 C C . SER A 1 236 ? 1.685 -2.966 -19.031 1.00 88.94 236 SER A C 1
ATOM 1708 O O . SER A 1 236 ? 1.771 -4.160 -18.749 1.00 88.94 236 SER A O 1
ATOM 1710 N N . TYR A 1 237 ? 0.987 -2.096 -18.301 1.00 88.81 237 TYR A N 1
ATOM 1711 C CA . TYR A 1 237 ? 0.196 -2.456 -17.125 1.00 88.81 237 TYR A CA 1
ATOM 1712 C C . TYR A 1 237 ? -1.139 -1.706 -17.114 1.00 88.81 237 TYR A C 1
ATOM 1714 O O . TYR A 1 237 ? -1.179 -0.499 -17.359 1.00 88.81 237 TYR A O 1
ATOM 1722 N N . THR A 1 238 ? -2.232 -2.421 -16.840 1.00 86.06 238 THR A N 1
ATOM 1723 C CA . THR A 1 238 ? -3.580 -1.845 -16.737 1.00 86.06 238 THR A CA 1
ATOM 1724 C C . THR A 1 238 ? -3.921 -1.563 -15.283 1.00 86.06 238 THR A C 1
ATOM 1726 O O . THR A 1 238 ? -3.971 -2.476 -14.461 1.00 86.06 238 THR A O 1
ATOM 1729 N N . PHE A 1 239 ? -4.190 -0.297 -14.978 1.00 82.62 239 PHE A N 1
ATOM 1730 C CA . PHE A 1 239 ? -4.540 0.157 -13.641 1.00 82.62 239 PHE A CA 1
ATOM 1731 C C . PHE A 1 239 ? -6.041 0.034 -13.404 1.00 82.62 239 PHE A C 1
ATOM 1733 O O . PHE A 1 239 ? -6.812 0.900 -13.808 1.00 82.62 239 PHE A O 1
ATOM 1740 N N . ASN A 1 240 ? -6.451 -1.047 -12.745 1.00 81.75 240 ASN A N 1
ATOM 1741 C CA . ASN A 1 240 ? -7.857 -1.317 -12.421 1.00 81.75 240 ASN A CA 1
ATOM 1742 C C . ASN A 1 240 ? -8.248 -0.900 -10.998 1.00 81.75 240 ASN A C 1
ATOM 1744 O O . ASN A 1 240 ? -9.392 -1.094 -10.607 1.00 81.75 240 ASN A O 1
ATOM 1748 N N . ASP A 1 241 ? -7.313 -0.306 -10.257 1.00 75.69 241 ASP A N 1
ATOM 1749 C CA . ASP A 1 241 ? -7.502 0.168 -8.892 1.00 75.69 241 ASP A CA 1
ATOM 1750 C C . ASP A 1 241 ? -7.205 1.674 -8.828 1.00 75.69 241 ASP A C 1
ATOM 1752 O O . ASP A 1 241 ? -6.252 2.155 -9.448 1.00 75.69 241 ASP A O 1
ATOM 1756 N N . LEU A 1 242 ? -8.017 2.427 -8.080 1.00 71.31 242 LEU A N 1
ATOM 1757 C CA . LEU A 1 242 ? -7.756 3.839 -7.786 1.00 71.31 242 LEU A CA 1
ATOM 1758 C C . LEU A 1 242 ? -6.557 3.978 -6.836 1.00 71.31 242 LEU A C 1
ATOM 1760 O O . LEU A 1 242 ? -6.292 3.099 -6.018 1.00 71.31 242 LEU A O 1
ATOM 1764 N N . GLY A 1 243 ? -5.867 5.120 -6.891 1.00 72.31 243 GLY A N 1
ATOM 1765 C CA . GLY A 1 243 ? -4.786 5.443 -5.956 1.00 72.31 243 GLY A CA 1
ATOM 1766 C C . GLY A 1 243 ? -3.481 5.841 -6.631 1.00 72.31 243 GLY A C 1
ATOM 1767 O O . GLY A 1 243 ? -3.427 6.063 -7.836 1.00 72.31 243 GLY A O 1
ATOM 1768 N N . THR A 1 244 ? -2.418 5.974 -5.838 1.00 81.38 244 THR A N 1
ATOM 1769 C CA . THR A 1 244 ? -1.085 6.335 -6.339 1.00 81.38 244 THR A CA 1
ATOM 1770 C C . THR A 1 244 ? -0.165 5.123 -6.296 1.00 81.38 244 THR A C 1
ATOM 1772 O O . THR A 1 244 ? 0.122 4.600 -5.222 1.00 81.38 244 THR A O 1
ATOM 1775 N N . PHE A 1 245 ? 0.340 4.728 -7.459 1.00 83.50 245 PHE A N 1
ATOM 1776 C CA . PHE A 1 245 ? 1.231 3.594 -7.669 1.00 83.50 245 PHE A CA 1
ATOM 1777 C C . PHE A 1 245 ? 2.639 4.117 -7.923 1.00 83.50 245 PHE A C 1
ATOM 1779 O O . PHE A 1 245 ? 2.939 4.595 -9.019 1.00 83.50 245 PHE A O 1
ATOM 1786 N N . SER A 1 246 ? 3.486 4.070 -6.899 1.00 86.31 246 SER A N 1
ATOM 1787 C CA . SER A 1 246 ? 4.903 4.422 -7.013 1.00 86.31 246 SER A CA 1
ATOM 1788 C C . SER A 1 246 ? 5.705 3.237 -7.540 1.00 86.31 246 SER A C 1
ATOM 1790 O O . SER A 1 246 ? 5.440 2.091 -7.176 1.00 86.31 246 SER A O 1
ATOM 1792 N N . TYR A 1 247 ? 6.685 3.508 -8.392 1.00 88.19 247 TYR A N 1
ATOM 1793 C CA . TYR A 1 247 ? 7.542 2.496 -8.996 1.00 88.19 247 TYR A CA 1
ATOM 1794 C C . TYR A 1 247 ? 8.980 2.996 -9.141 1.00 88.19 247 TYR A C 1
ATOM 1796 O O . TYR A 1 247 ? 9.245 4.201 -9.167 1.00 88.19 247 TYR A O 1
ATOM 1804 N N . HIS A 1 248 ? 9.911 2.055 -9.260 1.00 87.44 248 HIS A N 1
ATOM 1805 C CA . HIS A 1 248 ? 11.339 2.298 -9.413 1.00 87.44 248 HIS A CA 1
ATOM 1806 C C . HIS A 1 248 ? 11.971 1.355 -10.443 1.00 87.44 248 HIS A C 1
ATOM 1808 O O . HIS A 1 248 ? 11.395 0.334 -10.832 1.00 87.44 248 HIS A O 1
ATOM 1814 N N . CYS A 1 249 ? 13.186 1.700 -10.870 1.00 88.31 249 CYS A N 1
ATOM 1815 C CA . CYS A 1 249 ? 14.050 0.797 -11.621 1.00 88.31 249 CYS A CA 1
ATOM 1816 C C . CYS A 1 249 ? 14.907 -0.036 -10.657 1.00 88.31 249 CYS A C 1
ATOM 1818 O O . CYS A 1 249 ? 15.665 0.517 -9.870 1.00 88.31 249 CYS A O 1
ATOM 1820 N N . LYS A 1 250 ? 14.839 -1.367 -10.742 1.00 86.44 250 LYS A N 1
ATOM 1821 C CA . LYS A 1 250 ? 15.671 -2.298 -9.958 1.00 86.44 250 LYS A CA 1
ATOM 1822 C C . LYS A 1 250 ? 17.106 -2.436 -10.463 1.00 86.44 250 LYS A C 1
ATOM 1824 O O . LYS A 1 250 ? 17.977 -2.869 -9.720 1.00 86.44 250 LYS A O 1
ATOM 1829 N N . LEU A 1 251 ? 17.347 -2.146 -11.743 1.00 81.88 251 LEU A N 1
ATOM 1830 C CA . LEU A 1 251 ? 18.650 -2.370 -12.388 1.00 81.88 251 LEU A CA 1
ATOM 1831 C C . LEU A 1 251 ? 19.661 -1.258 -12.095 1.00 81.88 251 LEU A C 1
ATOM 1833 O O . LEU A 1 251 ? 20.861 -1.450 -12.283 1.00 81.88 251 LEU A O 1
ATOM 1837 N N . HIS A 1 252 ? 19.177 -0.112 -11.622 1.00 75.31 252 HIS A N 1
ATOM 1838 C CA . HIS A 1 252 ? 20.001 1.017 -11.237 1.00 75.31 252 HIS A CA 1
ATOM 1839 C C . HIS A 1 252 ? 19.601 1.444 -9.829 1.00 75.31 252 HIS A C 1
ATOM 1841 O O . HIS A 1 252 ? 18.515 1.962 -9.609 1.00 75.31 252 HIS A O 1
ATOM 1847 N N . GLU A 1 253 ? 20.498 1.221 -8.872 1.00 63.50 253 GLU A N 1
ATOM 1848 C CA . GLU A 1 253 ? 20.275 1.519 -7.451 1.00 63.50 253 GLU A CA 1
ATOM 1849 C C . GLU A 1 253 ? 20.395 3.023 -7.125 1.00 63.50 253 GLU A C 1
ATOM 1851 O O . GLU A 1 253 ? 20.465 3.408 -5.960 1.00 63.50 253 GLU A O 1
ATOM 1856 N N . ASN A 1 254 ? 20.466 3.902 -8.133 1.00 60.78 254 ASN A N 1
ATOM 1857 C CA . ASN A 1 254 ? 20.442 5.338 -7.889 1.00 60.78 254 ASN A CA 1
ATOM 1858 C C . ASN A 1 254 ? 19.012 5.779 -7.532 1.00 60.78 254 ASN A C 1
ATOM 1860 O O . ASN A 1 254 ? 18.066 5.559 -8.280 1.00 60.78 254 ASN A O 1
ATOM 1864 N N . GLU A 1 255 ? 18.878 6.466 -6.396 1.00 58.78 255 GLU A N 1
ATOM 1865 C CA . GLU A 1 255 ? 17.623 6.970 -5.801 1.00 58.78 255 GLU A CA 1
ATOM 1866 C C . GLU A 1 255 ? 16.766 7.872 -6.730 1.00 58.78 255 GLU A C 1
ATOM 1868 O O . GLU A 1 255 ? 15.685 8.314 -6.343 1.00 58.78 255 GLU A O 1
ATOM 1873 N N . SER A 1 256 ? 17.229 8.179 -7.947 1.00 65.50 256 SER A N 1
ATOM 1874 C CA . SER A 1 256 ? 16.583 9.085 -8.903 1.00 65.50 256 SER A CA 1
ATOM 1875 C C . SER A 1 256 ? 15.676 8.403 -9.938 1.00 65.50 256 SER A C 1
ATOM 1877 O O . SER A 1 256 ? 14.817 9.081 -10.504 1.00 65.50 256 SER A O 1
ATOM 1879 N N . LEU A 1 257 ? 15.789 7.088 -10.183 1.00 79.94 257 LEU A N 1
ATOM 1880 C CA . LEU A 1 257 ? 14.921 6.387 -11.147 1.00 79.94 257 LEU A CA 1
ATOM 1881 C C . LEU A 1 257 ? 13.626 5.904 -10.499 1.00 79.94 257 LEU A C 1
ATOM 1883 O O . LEU A 1 257 ? 13.411 4.706 -10.297 1.00 79.94 257 LEU A O 1
ATOM 1887 N N . ARG A 1 258 ? 12.762 6.866 -10.173 1.00 82.38 258 ARG A N 1
ATOM 1888 C CA . ARG A 1 258 ? 11.457 6.643 -9.546 1.00 82.38 258 ARG A CA 1
ATOM 1889 C C . ARG A 1 258 ? 10.372 7.418 -10.283 1.00 82.38 258 ARG A C 1
ATOM 1891 O O . ARG A 1 258 ? 10.637 8.460 -10.881 1.00 82.38 258 ARG A O 1
ATOM 1898 N N . GLY A 1 259 ? 9.155 6.900 -10.241 1.00 84.94 259 GLY A N 1
ATOM 1899 C CA . GLY A 1 259 ? 7.979 7.522 -10.834 1.00 84.94 259 GLY A CA 1
ATOM 1900 C C . GLY A 1 259 ? 6.719 7.130 -10.076 1.00 84.94 259 GLY A C 1
ATOM 1901 O O . GLY A 1 259 ? 6.748 6.267 -9.197 1.00 84.94 259 GLY A O 1
ATOM 1902 N N . SER A 1 260 ? 5.602 7.770 -10.405 1.00 85.19 260 SER A N 1
ATOM 1903 C CA . SER A 1 260 ? 4.298 7.382 -9.877 1.00 85.19 260 SER A CA 1
ATOM 1904 C C . SER A 1 260 ? 3.166 7.628 -10.872 1.00 85.19 260 SER A C 1
ATOM 1906 O O . SER A 1 260 ? 3.172 8.610 -11.613 1.00 85.19 260 SER A O 1
ATOM 1908 N N . ILE A 1 261 ? 2.187 6.722 -10.885 1.00 88.62 261 ILE A N 1
ATOM 1909 C CA . ILE A 1 261 ? 0.903 6.885 -11.580 1.00 88.62 261 ILE A CA 1
ATOM 1910 C C . ILE A 1 261 ? -0.166 7.167 -10.529 1.00 88.62 261 ILE A C 1
ATOM 1912 O O . ILE A 1 261 ? -0.283 6.408 -9.572 1.00 88.62 261 ILE A O 1
ATOM 1916 N N . ARG A 1 262 ? -0.955 8.230 -10.692 1.00 83.62 262 ARG A N 1
ATOM 1917 C CA . ARG A 1 262 ? -2.145 8.491 -9.876 1.00 83.62 262 ARG A CA 1
ATOM 1918 C C . ARG A 1 262 ? -3.393 8.166 -10.690 1.00 83.62 262 ARG A C 1
ATOM 1920 O O . ARG A 1 262 ? -3.701 8.830 -11.672 1.00 83.62 262 ARG A O 1
ATOM 1927 N N . VAL A 1 263 ? -4.115 7.142 -10.266 1.00 80.19 263 VAL A N 1
ATOM 1928 C CA . VAL A 1 263 ? -5.336 6.659 -10.901 1.00 80.19 263 VAL A CA 1
ATOM 1929 C C . VAL A 1 263 ? -6.533 7.334 -10.242 1.00 80.19 263 VAL A C 1
ATOM 1931 O O . VAL A 1 263 ? -6.754 7.194 -9.036 1.00 80.19 263 VAL A O 1
ATOM 1934 N N . VAL A 1 264 ? -7.282 8.089 -11.039 1.00 80.56 264 VAL A N 1
ATOM 1935 C CA . VAL A 1 264 ? -8.483 8.837 -10.648 1.00 80.56 264 VAL A CA 1
ATOM 1936 C C . VAL A 1 264 ? -9.731 8.273 -11.343 1.00 80.56 264 VAL A C 1
ATOM 1938 O O . VAL A 1 264 ? -9.625 7.542 -12.326 1.00 80.56 264 VAL A O 1
ATOM 1941 N N . SER A 1 265 ? -10.919 8.589 -10.819 1.00 72.00 265 SER A N 1
ATOM 1942 C CA . SER A 1 265 ? -12.219 8.240 -11.424 1.00 72.00 265 SER A CA 1
ATOM 1943 C C . SER A 1 265 ? -12.576 9.124 -12.614 1.00 72.00 265 SER A C 1
ATOM 1945 O O . SER A 1 265 ? -12.370 10.354 -12.481 1.00 72.00 265 SER A O 1
#

Radius of gyration: 31.28 Å; Cα contacts (8 Å, |Δi|>4): 484; chains: 1; bounding box: 84×49×99 Å

Nearest PDB structures (foldseek):
  5u7n-assembly6_F  TM=7.529E-01  e=9.234E-06  Thermus thermophilus
  6pty-assembly2_B  TM=6.932E-01  e=4.816E-06  Thermus thermophilus
  2cua-assembly1_A  TM=7.275E-01  e=1.147E-05  Thermus thermophilus
  2cua-assembly2_B  TM=7.110E-01  e=8.747E-06  Thermus thermophilus
  6ptt-assembly2_B  TM=6.915E-01  e=1.869E-05  Thermus thermophilus

Mean predicted aligned error: 19.19 Å

pLDDT: mean 73.84, std 19.9, range [35.66, 98.56]

Sequence (265 aa):
MRLFRRCLPGFLLTAMLVLANCGGDVVQNTNTGPDEAGEVPNPAPIVVNVSIPAGATGLGAQAYGTNPLIISINTTVTWVNNDDVDHTVTSVTGLFDSGVLSPGQSFSFTFSQPGTFQYFCSLHGAESMSGTIVVTEDEVSVSPTPPPTASPSPDPTVSPSPTVSPTSAPTEGAILKLEIPEGTTGLQDPVFGESPTDVQLGTTVTWVNEDSVAHSITADDLSFDSGTINPGDSFSYTFNDLGTFSYHCKLHENESLRGSIRVVS